Protein AF-A0A4U3APY8-F1 (afdb_monomer)

Radius of gyration: 18.2 Å; Cα contacts (8 Å, |Δi|>4): 329; chains: 1; bounding box: 41×44×40 Å

InterPro domains:
  IPR000787 Peptidase M29 [PF02073] (3-197)
  IPR000787 Peptidase M29 [PR00919] (122-141)
  IPR000787 Peptidase M29 [PR00919] (177-197)
  IPR035097 Peptidase M29, N-terminal [G3DSA:3.40.1830.10] (1-75)
  IPR052170 Metal-dependent Exopeptidase M29 [PTHR34448] (2-199)

pLDDT: mean 94.3, std 4.64, range [65.94, 98.81]

Mean predicted aligned error: 3.72 Å

Secondary structure (DSSP, 8-state):
-EEEEEE--S-TTTTTTS-HHHHHHHHHHHHHHHHHHHHTSEEEEEE---HHHHHHTTS-HHHHHHHHHHHHTS-HHHHHHHTHHHHHHHHH--EEEEEETTEEEEEE-TTT--EEESSSSEES--EEEE---GGG-EEEEE--S-EEETTEEE-S-EEEEETTEEEEEE-TTHHHHHHHHTSSSSTTB---EEEE---

Organism: NCBI:txid1890302

Structure (mmCIF, N/CA/C/O backbone):
data_AF-A0A4U3APY8-F1
#
_entry.id   AF-A0A4U3APY8-F1
#
loop_
_atom_site.group_PDB
_atom_site.id
_atom_site.type_symbol
_atom_site.label_atom_id
_atom_site.label_alt_id
_atom_site.label_comp_id
_atom_site.label_asym_id
_atom_site.label_entity_id
_atom_site.label_seq_id
_atom_site.pdbx_PDB_ins_code
_atom_site.Cartn_x
_atom_site.Cartn_y
_atom_site.Cartn_z
_atom_site.occupancy
_atom_site.B_iso_or_equiv
_atom_site.auth_seq_id
_atom_site.auth_comp_id
_atom_site.auth_asym_id
_atom_site.auth_atom_id
_atom_site.pdbx_PDB_model_num
ATOM 1 N N . GLN A 1 1 ? 22.467 -2.076 15.037 1.00 83.12 1 GLN A N 1
ATOM 2 C CA . GLN A 1 1 ? 22.368 -2.782 13.742 1.00 83.12 1 GLN A CA 1
ATOM 3 C C . GLN A 1 1 ? 21.412 -2.003 12.846 1.00 83.12 1 GLN A C 1
ATOM 5 O O . GLN A 1 1 ? 20.474 -1.421 13.383 1.00 83.12 1 GLN A O 1
ATOM 10 N N . VAL A 1 2 ? 21.678 -1.935 11.539 1.00 91.31 2 VAL A N 1
ATOM 11 C CA . VAL A 1 2 ? 20.838 -1.240 10.544 1.00 91.31 2 VAL A CA 1
ATOM 12 C C . VAL A 1 2 ? 20.541 -2.214 9.405 1.00 91.31 2 VAL A C 1
ATOM 14 O O . VAL A 1 2 ? 21.440 -2.959 9.013 1.00 91.31 2 VAL A O 1
ATOM 17 N N . TYR A 1 3 ? 19.311 -2.213 8.894 1.00 92.25 3 TYR A N 1
ATOM 18 C CA . TYR A 1 3 ? 18.880 -3.009 7.746 1.00 92.25 3 TYR A CA 1
ATOM 19 C C . TYR A 1 3 ? 18.583 -2.096 6.549 1.00 92.25 3 TYR A C 1
ATOM 21 O O . TYR A 1 3 ? 17.705 -1.243 6.619 1.00 92.25 3 TYR A O 1
ATOM 29 N N . ILE A 1 4 ? 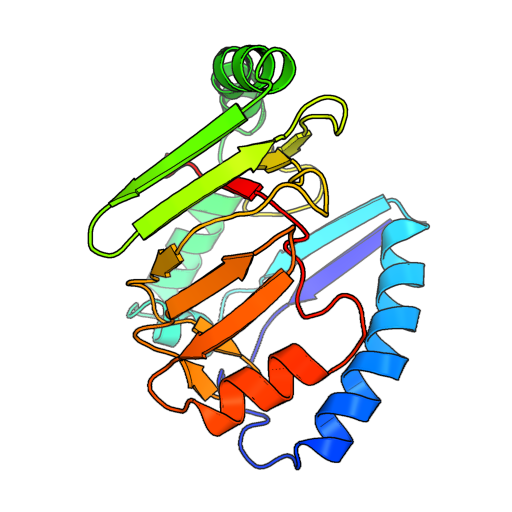19.309 -2.264 5.444 1.00 92.88 4 ILE A N 1
ATOM 30 C CA . ILE A 1 4 ? 19.086 -1.493 4.213 1.00 92.88 4 ILE A CA 1
ATOM 31 C C . ILE A 1 4 ? 18.524 -2.443 3.157 1.00 92.88 4 ILE A C 1
ATOM 33 O O . ILE A 1 4 ? 19.225 -3.338 2.684 1.00 92.88 4 ILE A O 1
ATOM 37 N N . ASN A 1 5 ? 17.257 -2.255 2.794 1.00 92.25 5 ASN A N 1
ATOM 38 C CA . ASN A 1 5 ? 16.576 -3.057 1.786 1.00 92.25 5 ASN A CA 1
ATOM 39 C C . ASN A 1 5 ? 16.721 -2.413 0.404 1.00 92.25 5 ASN A C 1
ATOM 41 O O . ASN A 1 5 ? 15.981 -1.489 0.066 1.00 92.25 5 ASN A O 1
ATOM 45 N N . LEU A 1 6 ? 17.667 -2.904 -0.399 1.00 93.19 6 LEU A N 1
ATOM 46 C CA . LEU A 1 6 ? 17.854 -2.467 -1.783 1.00 93.19 6 LEU A CA 1
ATOM 47 C C . LEU A 1 6 ? 17.097 -3.395 -2.732 1.00 93.19 6 LEU A C 1
ATOM 49 O O . LEU A 1 6 ? 17.449 -4.563 -2.896 1.00 93.19 6 LEU A O 1
ATOM 53 N N . ARG A 1 7 ? 16.055 -2.872 -3.379 1.00 92.19 7 ARG A N 1
ATOM 54 C CA . ARG A 1 7 ? 15.192 -3.646 -4.281 1.00 92.19 7 ARG A CA 1
ATOM 55 C C . ARG A 1 7 ? 15.472 -3.293 -5.742 1.00 92.19 7 ARG A C 1
ATOM 57 O O . ARG A 1 7 ? 15.436 -2.133 -6.125 1.00 92.19 7 ARG A O 1
ATOM 64 N N . SER A 1 8 ? 15.703 -4.293 -6.586 1.00 93.56 8 SER A N 1
ATOM 65 C CA . SER A 1 8 ? 15.902 -4.094 -8.029 1.00 93.56 8 SER A CA 1
ATOM 66 C C . SER A 1 8 ? 15.297 -5.278 -8.793 1.00 93.56 8 SER A C 1
ATOM 68 O O . SER A 1 8 ? 16.005 -6.234 -9.119 1.00 93.56 8 SER A O 1
ATOM 70 N N . PRO A 1 9 ? 13.964 -5.301 -8.993 1.00 87.81 9 PRO A N 1
ATOM 71 C CA . PRO A 1 9 ? 13.305 -6.417 -9.669 1.00 87.81 9 PRO A CA 1
ATOM 72 C C . PRO A 1 9 ? 13.773 -6.492 -11.123 1.00 87.81 9 PRO A C 1
ATOM 74 O O . PRO A 1 9 ? 13.809 -5.475 -11.803 1.00 87.81 9 PRO A O 1
ATOM 77 N N . ARG A 1 10 ? 14.134 -7.679 -11.615 1.00 91.44 10 ARG A N 1
ATOM 78 C CA . ARG A 1 10 ? 14.569 -7.85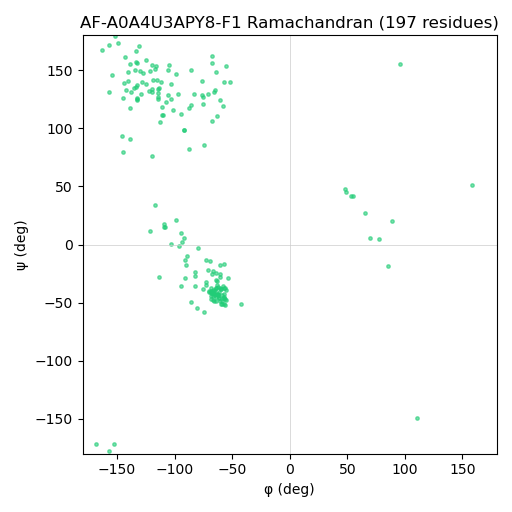5 -13.015 1.00 91.44 10 ARG A CA 1
ATOM 79 C C . ARG A 1 10 ? 13.404 -7.996 -13.991 1.00 91.44 10 ARG A C 1
ATOM 81 O O . ARG A 1 10 ? 13.554 -7.673 -15.161 1.00 91.44 10 ARG A O 1
ATOM 88 N N . ASN A 1 11 ? 12.271 -8.491 -13.504 1.00 90.19 11 ASN A N 1
ATOM 89 C CA . ASN A 1 11 ? 11.063 -8.734 -14.275 1.00 90.19 11 ASN A CA 1
ATOM 90 C C . ASN A 1 11 ? 9.859 -8.753 -13.321 1.00 90.19 11 ASN A C 1
ATOM 92 O O . ASN A 1 11 ? 9.878 -9.450 -12.305 1.00 90.19 11 ASN A O 1
ATOM 96 N N . ALA A 1 12 ? 8.808 -8.010 -13.662 1.00 85.81 12 ALA A N 1
ATOM 97 C CA . ALA A 1 12 ? 7.553 -7.952 -12.912 1.00 85.81 12 ALA A CA 1
ATOM 98 C C . ALA A 1 12 ? 6.849 -9.323 -12.817 1.00 85.81 12 A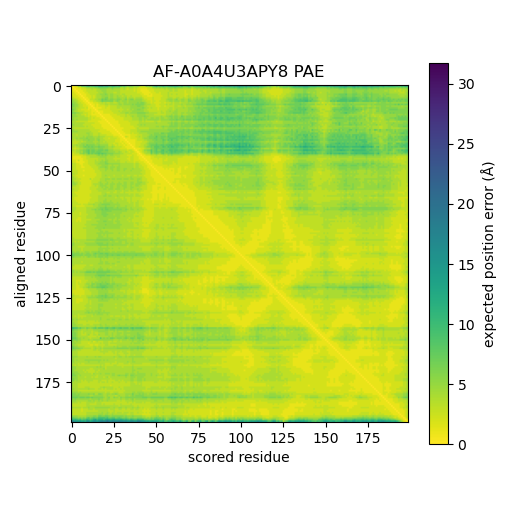LA A C 1
ATOM 100 O O . ALA A 1 12 ? 6.094 -9.591 -11.881 1.00 85.81 12 ALA A O 1
ATOM 101 N N . TYR A 1 13 ? 7.122 -10.199 -13.789 1.00 89.19 13 TYR A N 1
ATOM 102 C CA . TYR A 1 13 ? 6.491 -11.503 -13.985 1.00 89.19 13 TYR A CA 1
ATOM 103 C C . TYR A 1 13 ? 7.425 -12.681 -13.675 1.00 89.19 13 TYR A C 1
ATOM 105 O O . TYR A 1 13 ? 7.108 -13.808 -14.036 1.00 89.19 13 TYR A O 1
ATOM 113 N N . GLU A 1 14 ? 8.555 -12.446 -12.996 1.00 90.25 14 GLU A N 1
ATOM 114 C CA . GLU A 1 14 ? 9.598 -13.463 -12.753 1.00 90.25 14 GLU A CA 1
ATOM 115 C C . GLU A 1 14 ? 9.072 -14.752 -12.099 1.00 90.25 14 GLU A C 1
ATOM 117 O O . GLU A 1 14 ? 9.629 -15.821 -12.303 1.00 90.25 14 GLU A O 1
ATOM 122 N N . LEU A 1 15 ? 7.995 -14.656 -11.313 1.00 88.06 15 LEU A N 1
ATOM 123 C CA . LEU A 1 15 ? 7.409 -15.781 -10.575 1.00 88.06 15 LEU A CA 1
ATOM 124 C C . LEU A 1 15 ? 6.059 -16.245 -11.149 1.00 88.06 15 LEU A C 1
ATOM 126 O O . LEU A 1 15 ? 5.308 -16.930 -10.458 1.00 88.06 15 LEU A O 1
ATOM 130 N N . ALA A 1 16 ? 5.709 -15.841 -12.374 1.00 88.50 16 ALA A N 1
ATOM 131 C CA . ALA A 1 16 ? 4.377 -16.074 -12.940 1.00 88.50 16 ALA A CA 1
ATOM 132 C C . ALA A 1 16 ? 4.034 -17.563 -13.148 1.00 88.50 16 ALA A C 1
ATOM 134 O O . ALA A 1 16 ? 2.854 -17.920 -13.159 1.00 88.50 16 ALA A O 1
ATOM 135 N N . ASP A 1 17 ? 5.041 -18.423 -13.302 1.00 90.12 17 ASP A N 1
ATOM 136 C CA . ASP A 1 17 ? 4.921 -19.874 -13.476 1.00 90.12 17 ASP A CA 1
ATOM 137 C C . ASP A 1 17 ? 5.089 -20.665 -12.163 1.00 90.12 17 ASP A C 1
ATOM 139 O O . ASP A 1 17 ? 4.955 -21.893 -12.145 1.00 90.12 17 ASP A O 1
ATOM 143 N N . VAL A 1 18 ? 5.340 -19.983 -11.039 1.00 90.81 18 VAL A N 1
ATOM 144 C CA . VAL A 1 18 ? 5.511 -20.635 -9.740 1.00 90.81 18 VAL A CA 1
ATOM 145 C C . VAL A 1 18 ? 4.147 -21.079 -9.190 1.00 90.81 18 VAL A C 1
ATOM 147 O O . VAL A 1 18 ? 3.240 -20.257 -9.039 1.00 90.81 18 VAL A O 1
ATOM 150 N N . PRO A 1 19 ? 3.979 -22.364 -8.814 1.00 90.44 19 PRO A N 1
ATOM 151 C CA . PRO A 1 19 ? 2.729 -22.852 -8.239 1.00 90.44 19 PRO A CA 1
ATOM 152 C C . PRO A 1 19 ? 2.307 -22.094 -6.973 1.00 90.44 19 PRO A C 1
ATOM 154 O O . PRO A 1 19 ? 3.128 -21.843 -6.085 1.00 90.44 19 PRO A O 1
ATOM 157 N N . ALA A 1 20 ? 1.004 -21.821 -6.843 1.00 85.31 20 ALA A N 1
ATOM 158 C CA . ALA A 1 20 ? 0.436 -21.041 -5.739 1.00 85.31 20 ALA A CA 1
ATOM 159 C C . ALA A 1 20 ? 0.796 -21.594 -4.346 1.00 85.31 20 ALA A C 1
ATOM 161 O O . ALA A 1 20 ? 1.132 -20.825 -3.450 1.00 85.31 20 ALA A O 1
ATOM 162 N N . GLU A 1 21 ? 0.820 -22.919 -4.174 1.00 88.31 21 GLU A N 1
ATOM 163 C CA . GLU A 1 21 ? 1.198 -23.556 -2.901 1.00 88.31 21 GLU A CA 1
ATOM 164 C C . GLU A 1 21 ? 2.646 -23.250 -2.490 1.00 88.31 21 GLU A C 1
ATOM 166 O O . GLU A 1 21 ? 2.941 -23.020 -1.315 1.00 88.31 21 GLU A O 1
ATOM 171 N N . LYS A 1 22 ? 3.565 -23.180 -3.464 1.00 91.62 22 LYS A N 1
ATOM 172 C CA . LYS A 1 22 ? 4.960 -22.801 -3.202 1.00 91.62 22 LYS A CA 1
ATOM 173 C C . LYS A 1 22 ? 5.065 -21.322 -2.841 1.00 91.62 22 LYS A C 1
ATOM 175 O O . LYS A 1 22 ? 5.798 -20.986 -1.913 1.00 91.62 22 LYS A O 1
ATOM 180 N N . MET A 1 23 ? 4.303 -20.459 -3.517 1.00 88.56 23 MET A N 1
ATOM 181 C CA . MET A 1 23 ? 4.233 -19.031 -3.186 1.00 88.56 23 MET A CA 1
ATOM 182 C C . MET A 1 23 ? 3.670 -18.798 -1.781 1.00 88.56 23 MET A C 1
ATOM 184 O O . MET A 1 23 ? 4.237 -18.013 -1.023 1.00 88.56 23 MET A O 1
ATOM 188 N N . LYS A 1 24 ? 2.620 -19.531 -1.395 1.00 85.56 24 LYS A N 1
ATOM 189 C CA . LYS A 1 24 ? 2.029 -19.481 -0.052 1.00 85.56 24 LYS A CA 1
ATOM 190 C C . LYS A 1 24 ? 3.030 -19.904 1.025 1.00 85.56 24 LYS A C 1
ATOM 192 O O . LYS A 1 24 ? 3.189 -19.210 2.030 1.00 85.56 24 LYS A O 1
ATOM 197 N N . LEU A 1 25 ? 3.750 -21.009 0.806 1.00 89.12 25 LEU A N 1
ATOM 198 C CA . LEU A 1 25 ? 4.804 -21.456 1.720 1.00 89.12 25 LEU A CA 1
ATOM 199 C C . LEU A 1 25 ? 5.927 -20.417 1.841 1.00 89.12 25 LEU A C 1
ATOM 201 O O . LEU A 1 25 ? 6.340 -20.090 2.955 1.00 89.12 25 LEU A O 1
ATOM 205 N N . TYR A 1 26 ? 6.391 -19.880 0.708 1.00 88.69 26 TYR A N 1
ATOM 206 C CA . TYR A 1 26 ? 7.417 -18.841 0.674 1.00 88.69 26 TYR A CA 1
ATOM 207 C C . TYR A 1 26 ? 6.991 -17.615 1.486 1.00 88.69 26 TYR A C 1
ATOM 209 O O . TYR A 1 26 ? 7.721 -17.209 2.385 1.00 88.69 26 TYR A O 1
ATOM 217 N N . GLN A 1 27 ? 5.791 -17.076 1.249 1.00 84.06 27 GLN A N 1
ATOM 218 C CA . GLN A 1 27 ? 5.279 -15.913 1.979 1.00 84.06 27 GLN A CA 1
ATOM 219 C C . GLN A 1 27 ? 5.196 -16.163 3.486 1.00 84.06 27 GLN A C 1
ATOM 221 O O . GLN A 1 27 ? 5.640 -15.325 4.267 1.00 84.06 27 GLN A O 1
ATOM 226 N N . LYS A 1 28 ? 4.704 -17.333 3.906 1.00 84.38 28 LYS A N 1
ATOM 227 C CA . LYS A 1 28 ? 4.580 -17.669 5.329 1.00 84.38 28 LYS A CA 1
ATOM 228 C C . LYS A 1 28 ? 5.936 -17.752 6.035 1.00 84.38 28 LYS A C 1
ATOM 230 O O . LYS A 1 28 ? 6.085 -17.250 7.148 1.00 84.38 28 LYS A O 1
ATOM 235 N N . VAL A 1 29 ? 6.918 -18.407 5.414 1.00 88.44 29 VAL A N 1
ATOM 236 C CA . VAL A 1 29 ? 8.234 -18.645 6.029 1.00 88.44 29 VAL A CA 1
ATOM 237 C C . VAL A 1 29 ? 9.123 -17.410 5.915 1.00 88.44 29 VAL A C 1
ATOM 239 O O . VAL A 1 29 ? 9.621 -16.909 6.924 1.00 88.44 29 VAL A O 1
ATOM 242 N N . PHE A 1 30 ? 9.306 -16.904 4.694 1.00 87.81 30 PHE A N 1
ATOM 243 C CA . PHE A 1 30 ? 10.164 -15.754 4.433 1.00 87.81 30 PHE A CA 1
ATOM 244 C C . PHE A 1 30 ? 9.579 -14.475 5.028 1.00 87.81 30 PHE A C 1
ATOM 246 O O . PHE A 1 30 ? 10.323 -13.713 5.632 1.00 87.81 30 PHE A O 1
ATOM 253 N N . GLY A 1 31 ? 8.261 -14.264 4.929 1.00 84.88 31 GLY A N 1
ATOM 254 C CA . GLY A 1 31 ? 7.597 -13.082 5.483 1.00 84.88 31 GLY A CA 1
ATOM 255 C C . GLY A 1 31 ? 7.853 -12.931 6.979 1.00 84.88 31 GLY A C 1
ATOM 256 O O . GLY A 1 31 ? 8.295 -11.874 7.413 1.00 84.88 31 GLY A O 1
ATOM 257 N N . LYS A 1 32 ? 7.708 -14.014 7.756 1.00 85.06 32 LYS A N 1
ATOM 258 C CA . LYS A 1 32 ? 8.011 -13.995 9.194 1.00 85.06 32 LYS A CA 1
ATOM 259 C C . LYS A 1 32 ? 9.471 -13.629 9.470 1.00 85.06 32 LYS A C 1
ATOM 261 O O . LYS A 1 32 ? 9.738 -12.729 10.262 1.00 85.06 32 LYS A O 1
ATOM 266 N N . ALA A 1 33 ? 10.411 -14.313 8.818 1.00 87.38 33 ALA A N 1
ATOM 267 C CA . ALA A 1 33 ? 11.837 -14.054 9.013 1.00 87.38 33 ALA A CA 1
ATOM 268 C C . ALA A 1 33 ? 12.220 -12.616 8.617 1.00 87.38 33 ALA A C 1
ATOM 270 O O . ALA A 1 33 ? 12.977 -11.955 9.325 1.00 87.38 33 ALA A O 1
ATOM 271 N N . HIS A 1 34 ? 11.662 -12.120 7.511 1.00 87.44 34 HIS A N 1
ATOM 272 C CA . HIS A 1 34 ? 11.891 -10.770 7.014 1.00 87.44 34 HIS A CA 1
ATOM 273 C C . HIS A 1 34 ? 11.333 -9.710 7.968 1.00 87.44 34 HIS A C 1
ATOM 275 O O . HIS A 1 34 ? 12.065 -8.802 8.352 1.00 87.44 34 HIS A O 1
ATOM 281 N N . SER A 1 35 ? 10.085 -9.856 8.422 1.00 86.69 35 SER A N 1
ATOM 282 C CA . SER A 1 35 ? 9.480 -8.955 9.408 1.00 86.69 35 SER A CA 1
ATOM 283 C C . SER A 1 35 ? 10.299 -8.888 10.695 1.00 86.69 35 SER A C 1
ATOM 285 O O . SER A 1 35 ? 10.536 -7.804 11.217 1.00 86.69 35 SER A O 1
ATOM 287 N N . GLU A 1 36 ? 10.789 -10.023 11.198 1.00 86.06 36 GLU A N 1
ATOM 288 C CA . GLU A 1 36 ? 11.644 -10.023 12.387 1.00 86.06 36 GLU A CA 1
ATOM 289 C C . GLU A 1 36 ? 12.978 -9.298 12.167 1.00 86.06 36 GLU A C 1
ATOM 291 O O . GLU A 1 36 ? 13.448 -8.616 13.077 1.00 86.06 36 GLU A O 1
ATOM 296 N N . ALA A 1 37 ? 13.583 -9.419 10.982 1.00 84.12 37 ALA A N 1
ATOM 297 C CA . ALA A 1 37 ? 14.823 -8.722 10.647 1.00 84.12 37 ALA A CA 1
ATOM 298 C C . ALA A 1 37 ? 14.622 -7.200 10.525 1.00 84.12 37 ALA A C 1
ATOM 300 O O . ALA A 1 37 ? 15.460 -6.425 10.991 1.00 84.12 37 ALA A O 1
ATOM 301 N N . VAL A 1 38 ? 13.501 -6.777 9.938 1.00 88.06 38 VAL A N 1
ATOM 302 C CA . VAL A 1 38 ? 13.164 -5.364 9.727 1.00 88.06 38 VAL A CA 1
ATOM 303 C C . VAL A 1 38 ? 12.746 -4.706 11.043 1.00 88.06 38 VAL A C 1
ATOM 305 O O . VAL A 1 38 ? 13.414 -3.785 11.503 1.00 88.06 38 VAL A O 1
ATOM 308 N N . TYR A 1 39 ? 11.714 -5.219 11.719 1.00 84.62 39 TYR A N 1
ATOM 309 C CA . TYR A 1 39 ? 11.101 -4.540 12.869 1.00 84.62 39 TYR A CA 1
ATOM 310 C C . TYR A 1 39 ? 11.944 -4.551 14.153 1.00 84.62 39 TYR A C 1
ATOM 312 O O . TYR A 1 39 ? 11.644 -3.816 15.090 1.00 84.62 39 TYR A O 1
ATOM 320 N N . LYS A 1 40 ? 13.004 -5.368 14.226 1.00 88.06 40 LYS A N 1
ATOM 321 C CA . LYS A 1 40 ? 13.950 -5.376 15.360 1.00 88.06 40 LYS A CA 1
ATOM 322 C C . LYS A 1 40 ? 15.172 -4.479 15.127 1.00 88.06 40 LYS A C 1
ATOM 324 O O . LYS A 1 40 ? 16.074 -4.451 15.965 1.00 88.06 40 LYS A O 1
ATOM 329 N N . THR A 1 41 ? 15.243 -3.771 14.000 1.00 90.69 41 THR A N 1
ATOM 330 C CA . THR A 1 41 ? 16.377 -2.910 13.652 1.00 90.69 41 THR A CA 1
ATOM 331 C C . THR A 1 41 ? 15.910 -1.543 13.158 1.00 90.69 41 THR A C 1
ATOM 333 O O . THR A 1 41 ? 14.738 -1.332 12.870 1.00 90.69 41 THR A O 1
ATOM 336 N N . A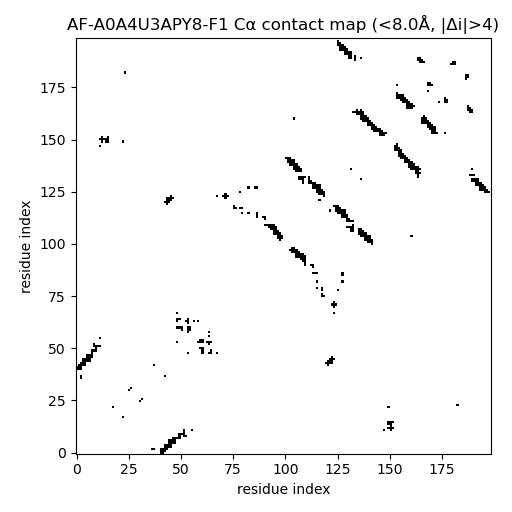RG A 1 42 ? 16.837 -0.583 13.074 1.00 92.69 42 ARG A N 1
ATOM 337 C CA . ARG A 1 42 ? 16.608 0.616 12.260 1.00 92.69 42 ARG A CA 1
ATOM 338 C C . ARG A 1 42 ? 16.670 0.189 10.802 1.00 92.69 42 ARG A C 1
ATOM 340 O O . ARG A 1 42 ? 17.656 -0.453 10.428 1.00 92.69 42 ARG A O 1
ATOM 347 N N . TRP A 1 43 ? 15.681 0.549 10.002 1.00 94.44 43 TRP A N 1
ATOM 348 C CA . TRP A 1 43 ? 15.592 0.072 8.632 1.00 94.44 43 TRP A CA 1
ATOM 349 C C . TRP A 1 43 ? 15.312 1.204 7.653 1.00 94.44 43 TRP A C 1
ATOM 351 O O . TRP A 1 43 ? 14.826 2.259 8.031 1.00 94.44 43 TRP A O 1
ATOM 361 N N . VAL A 1 44 ? 15.687 0.979 6.398 1.00 94.94 44 VAL A N 1
ATOM 362 C CA . VAL A 1 44 ? 15.258 1.804 5.271 1.00 94.94 44 VAL A CA 1
ATOM 363 C C . VAL A 1 44 ? 15.061 0.910 4.053 1.00 94.94 44 VAL A C 1
ATOM 365 O O . VAL A 1 44 ? 15.859 -0.003 3.813 1.00 94.94 44 VAL A O 1
ATOM 368 N N . THR A 1 45 ? 14.005 1.145 3.278 1.00 94.62 45 THR A N 1
ATOM 369 C CA . THR A 1 45 ? 13.765 0.483 1.996 1.00 94.62 45 THR A CA 1
ATOM 370 C C . THR A 1 45 ? 13.836 1.473 0.848 1.00 94.62 45 THR A C 1
ATOM 372 O O . THR A 1 45 ? 13.236 2.541 0.874 1.00 94.62 45 THR A O 1
ATOM 375 N N . THR A 1 46 ? 14.549 1.087 -0.205 1.00 95.25 46 THR A N 1
ATOM 376 C CA . THR A 1 46 ? 14.645 1.867 -1.438 1.00 95.25 46 THR A CA 1
ATOM 377 C C . THR A 1 46 ? 14.839 0.944 -2.638 1.00 95.25 46 THR A C 1
ATOM 379 O O . THR A 1 46 ? 14.956 -0.281 -2.498 1.00 95.25 46 THR A O 1
ATOM 382 N N . ARG A 1 47 ? 14.814 1.502 -3.845 1.00 94.19 47 ARG A N 1
ATOM 383 C CA . ARG A 1 47 ? 15.002 0.770 -5.093 1.00 94.19 47 ARG A CA 1
ATOM 384 C C . ARG A 1 47 ? 16.254 1.240 -5.819 1.00 94.19 47 ARG A C 1
ATOM 386 O O . ARG A 1 47 ? 16.687 2.375 -5.685 1.00 94.19 47 ARG A O 1
ATOM 393 N N . ILE A 1 48 ? 16.813 0.344 -6.623 1.00 94.69 48 ILE A N 1
ATOM 394 C CA . ILE A 1 48 ? 17.818 0.688 -7.628 1.00 94.69 48 ILE A CA 1
ATOM 395 C C . ILE A 1 48 ? 17.094 0.731 -8.977 1.00 94.69 48 ILE A C 1
ATOM 397 O O . ILE A 1 48 ? 16.586 -0.324 -9.392 1.00 94.69 48 ILE A O 1
ATOM 401 N N . PRO A 1 49 ? 17.023 1.902 -9.644 1.00 95.38 49 PRO A N 1
ATOM 402 C CA . PRO A 1 49 ? 16.428 2.032 -10.967 1.00 95.38 49 PRO A CA 1
ATOM 403 C C . PRO A 1 49 ? 16.995 1.023 -11.955 1.00 95.38 49 PRO A C 1
ATOM 405 O O . PRO A 1 49 ? 18.188 0.726 -11.956 1.00 95.38 49 PRO A O 1
ATOM 408 N N . ASN A 1 50 ? 16.123 0.465 -12.786 1.00 95.31 50 ASN A N 1
ATOM 409 C CA . ASN A 1 50 ? 16.499 -0.509 -13.796 1.00 95.31 50 ASN A CA 1
ATOM 410 C C . ASN A 1 50 ? 15.469 -0.539 -14.933 1.00 95.31 50 ASN A C 1
ATOM 412 O O . ASN A 1 50 ? 14.392 0.052 -14.830 1.00 95.31 50 ASN A O 1
ATOM 416 N N . ALA A 1 51 ? 15.794 -1.270 -16.001 1.00 96.19 51 ALA A N 1
ATOM 417 C CA . ALA A 1 51 ? 14.946 -1.379 -17.187 1.00 96.19 51 ALA A CA 1
ATOM 418 C C . ALA A 1 51 ? 13.535 -1.915 -16.880 1.00 96.19 51 ALA A C 1
ATOM 420 O O . ALA A 1 51 ? 12.567 -1.456 -17.476 1.00 96.19 51 ALA A O 1
ATOM 421 N N . ALA A 1 52 ? 13.398 -2.842 -15.926 1.00 94.31 52 ALA A N 1
ATOM 422 C CA . ALA A 1 52 ? 12.095 -3.397 -15.561 1.00 94.31 52 ALA A CA 1
ATOM 423 C C . ALA A 1 52 ? 11.186 -2.347 -14.909 1.00 94.31 52 ALA A C 1
ATOM 425 O O . ALA A 1 52 ? 10.023 -2.221 -15.278 1.00 94.31 52 ALA A O 1
ATOM 426 N N . SER A 1 53 ? 11.732 -1.551 -13.988 1.00 93.69 53 SER A N 1
ATOM 427 C CA . SER A 1 53 ? 10.990 -0.477 -13.320 1.00 93.69 53 SER A CA 1
ATOM 428 C C . SER A 1 53 ? 10.642 0.650 -14.301 1.00 93.69 53 SER A C 1
ATOM 430 O O . SER A 1 53 ? 9.542 1.190 -14.258 1.00 93.69 53 SER A O 1
ATOM 432 N N . ALA A 1 54 ? 11.549 0.961 -15.234 1.00 95.50 54 ALA A N 1
ATOM 433 C CA . ALA A 1 54 ? 11.293 1.925 -16.301 1.00 95.50 54 ALA A CA 1
ATOM 434 C C . ALA A 1 54 ? 10.165 1.459 -17.235 1.00 95.50 54 ALA A C 1
ATOM 436 O O . ALA A 1 54 ? 9.267 2.235 -17.561 1.00 95.50 54 ALA A O 1
ATOM 437 N N . GLN A 1 55 ? 10.159 0.173 -17.598 1.00 93.75 55 GLN A N 1
ATOM 438 C CA . GLN A 1 55 ? 9.090 -0.431 -18.387 1.00 93.75 55 GLN A CA 1
ATOM 439 C C . GLN A 1 55 ? 7.742 -0.391 -17.652 1.00 93.75 55 GLN A C 1
ATOM 441 O O . GLN A 1 55 ? 6.738 -0.040 -18.265 1.00 93.75 55 GLN A O 1
ATOM 446 N N . GLU A 1 56 ? 7.705 -0.698 -16.349 1.00 90.50 56 GLU A N 1
ATOM 447 C CA . GLU A 1 56 ? 6.492 -0.564 -15.523 1.00 90.50 56 GLU A CA 1
ATOM 448 C C . GLU A 1 56 ? 5.969 0.882 -15.491 1.00 90.50 56 GLU A C 1
ATOM 450 O O . GLU A 1 56 ? 4.760 1.106 -15.547 1.00 90.50 56 GLU A O 1
ATOM 455 N N . ALA A 1 57 ? 6.877 1.859 -15.453 1.00 92.00 57 ALA A N 1
ATOM 456 C CA . ALA A 1 57 ? 6.555 3.283 -15.468 1.00 92.00 57 ALA A CA 1
ATOM 457 C C . ALA A 1 57 ? 6.227 3.841 -16.869 1.00 92.00 57 ALA A C 1
ATOM 459 O O . ALA A 1 57 ? 5.874 5.013 -16.979 1.00 92.00 57 ALA A O 1
ATOM 460 N N . ASN A 1 58 ? 6.317 3.036 -17.936 1.00 94.00 58 ASN A N 1
ATOM 461 C CA . ASN A 1 58 ? 6.223 3.482 -19.336 1.00 94.00 58 ASN A CA 1
ATOM 462 C C . ASN A 1 58 ? 7.237 4.590 -19.693 1.00 94.00 58 ASN A C 1
ATOM 464 O O . ASN A 1 58 ? 6.908 5.554 -20.386 1.00 94.00 58 ASN A O 1
ATOM 468 N N . MET A 1 59 ? 8.477 4.456 -19.224 1.00 96.62 59 MET A N 1
ATOM 469 C CA . MET A 1 59 ? 9.567 5.413 -19.437 1.00 96.62 59 MET A CA 1
ATOM 470 C C . MET A 1 59 ? 10.793 4.732 -20.063 1.00 96.62 59 MET A C 1
ATOM 472 O O . MET A 1 59 ? 10.974 3.519 -19.942 1.00 96.62 59 MET A O 1
ATOM 476 N N . SER A 1 60 ? 11.675 5.511 -20.701 1.00 97.69 60 SER A N 1
ATOM 477 C CA . SER A 1 60 ? 13.034 5.029 -20.983 1.00 97.69 60 SER A CA 1
ATOM 478 C C . SER A 1 60 ? 13.815 4.864 -19.676 1.00 97.69 60 SER A C 1
ATOM 480 O O . SER A 1 60 ? 13.507 5.518 -18.676 1.00 97.69 60 SER A O 1
ATOM 482 N N . THR A 1 61 ? 14.835 4.005 -19.676 1.00 96.94 61 THR A N 1
ATOM 483 C CA . THR A 1 61 ? 15.631 3.713 -18.474 1.00 96.94 61 THR A CA 1
ATOM 484 C C . THR A 1 61 ? 16.257 4.974 -17.887 1.00 96.94 61 THR A C 1
ATOM 486 O O . THR A 1 61 ? 16.121 5.209 -16.691 1.00 96.94 61 THR A O 1
ATOM 489 N N . GLU A 1 62 ? 16.866 5.821 -18.716 1.00 97.62 62 GLU A N 1
ATOM 490 C CA . GLU A 1 62 ? 17.522 7.056 -18.276 1.00 97.62 62 GLU A CA 1
ATOM 491 C C . GLU A 1 62 ? 16.512 8.070 -17.724 1.00 97.62 62 GLU A C 1
ATOM 493 O O . GLU A 1 62 ? 16.773 8.740 -16.724 1.00 97.62 62 GLU A O 1
ATOM 498 N N . ALA A 1 63 ? 15.335 8.176 -18.352 1.00 97.69 63 ALA A N 1
ATOM 499 C CA . ALA A 1 63 ? 14.283 9.075 -17.887 1.00 97.69 63 ALA A CA 1
ATOM 500 C C . ALA A 1 63 ? 13.715 8.610 -16.540 1.00 97.69 63 ALA A C 1
ATOM 502 O O . ALA A 1 63 ? 13.501 9.433 -15.651 1.00 97.69 63 ALA A O 1
ATOM 503 N N . TYR A 1 64 ? 13.502 7.301 -16.377 1.00 97.19 64 TYR A N 1
ATOM 504 C CA . TYR A 1 64 ? 13.053 6.717 -15.117 1.00 97.19 64 TYR A CA 1
ATOM 505 C C . TYR A 1 64 ? 14.103 6.860 -14.015 1.00 97.19 64 TYR A C 1
ATOM 507 O O . TYR A 1 64 ? 13.759 7.198 -12.891 1.00 97.19 64 TYR A O 1
ATOM 515 N N . GLU A 1 65 ? 15.378 6.624 -14.324 1.00 96.88 65 GLU A N 1
ATOM 516 C CA . GLU A 1 65 ? 16.477 6.793 -13.375 1.00 96.88 65 GLU A CA 1
ATOM 517 C C . GLU A 1 65 ? 16.539 8.229 -12.858 1.00 96.88 65 GLU A C 1
ATOM 519 O O . GLU A 1 65 ? 16.545 8.446 -11.644 1.00 96.88 65 GLU A O 1
ATOM 524 N N . LYS A 1 66 ? 16.494 9.211 -13.768 1.00 97.12 66 LYS A N 1
ATOM 525 C CA . LYS A 1 66 ? 16.447 10.622 -13.388 1.00 97.12 66 LYS A CA 1
ATOM 526 C C . LYS A 1 66 ? 15.227 10.918 -12.515 1.00 97.12 66 LYS A C 1
ATOM 528 O O . LYS A 1 66 ? 15.383 11.477 -11.435 1.00 97.12 66 LYS A O 1
ATOM 533 N N . PHE A 1 67 ? 14.035 10.517 -12.960 1.00 95.81 67 PHE A N 1
ATOM 534 C CA . PHE A 1 67 ? 12.796 10.705 -12.206 1.00 95.81 67 PHE A CA 1
ATOM 535 C C . PHE A 1 67 ? 12.889 10.100 -10.802 1.00 95.81 67 PHE A C 1
ATOM 537 O O . PHE A 1 67 ? 12.575 10.767 -9.821 1.00 95.81 67 PHE A O 1
ATOM 544 N N . TYR A 1 68 ? 13.374 8.862 -10.694 1.00 95.81 68 TYR A N 1
ATOM 545 C CA . TYR A 1 68 ? 13.497 8.156 -9.427 1.00 95.81 68 TYR A CA 1
ATOM 546 C C . TYR A 1 68 ? 14.447 8.875 -8.463 1.00 95.81 68 TYR A C 1
ATOM 548 O O . TYR A 1 68 ? 14.132 9.020 -7.284 1.00 95.81 68 TYR A O 1
ATOM 556 N N . PHE A 1 69 ? 15.596 9.359 -8.938 1.00 95.69 69 PHE A N 1
ATOM 557 C CA . PHE A 1 69 ? 16.522 10.095 -8.077 1.00 95.69 69 PHE A CA 1
ATOM 558 C C . PHE A 1 69 ? 16.022 11.497 -7.719 1.00 95.69 69 PHE A C 1
ATOM 560 O O . PHE A 1 69 ? 16.222 11.919 -6.578 1.00 95.69 69 PHE A O 1
ATOM 567 N N . ASP A 1 70 ? 15.327 12.185 -8.630 1.00 94.94 70 ASP A N 1
ATOM 568 C CA . ASP A 1 70 ? 14.680 13.467 -8.336 1.00 94.94 70 ASP A CA 1
ATOM 569 C C . ASP A 1 70 ? 13.685 13.303 -7.166 1.00 94.94 70 ASP A C 1
ATOM 571 O O . ASP A 1 70 ? 13.728 14.073 -6.207 1.00 94.94 70 ASP A O 1
ATOM 575 N N . VAL A 1 71 ? 12.850 12.252 -7.175 1.00 93.50 71 VAL A N 1
ATOM 576 C CA . VAL A 1 71 ? 11.897 11.996 -6.075 1.00 93.50 71 VAL A CA 1
ATOM 577 C C . VAL A 1 71 ? 12.576 11.495 -4.797 1.00 93.50 71 VAL A C 1
ATOM 579 O O . VAL A 1 71 ? 12.142 11.823 -3.697 1.00 93.50 71 VAL A O 1
ATOM 582 N N . CYS A 1 72 ? 13.676 10.741 -4.901 1.00 95.00 72 CYS A N 1
ATOM 583 C CA . CYS A 1 72 ? 14.437 10.308 -3.724 1.00 95.00 72 CYS A CA 1
ATOM 584 C C . CYS A 1 72 ? 15.111 11.469 -2.983 1.00 95.00 72 CYS A C 1
ATOM 586 O O . CYS A 1 72 ? 15.434 11.318 -1.807 1.00 95.00 72 CYS A O 1
ATOM 588 N N . THR A 1 73 ? 15.355 12.593 -3.662 1.00 94.06 73 THR A N 1
ATOM 589 C CA . THR A 1 73 ? 16.140 13.728 -3.148 1.00 94.06 73 THR A CA 1
ATOM 590 C C . THR A 1 73 ? 15.297 14.962 -2.828 1.00 94.06 73 THR A C 1
ATOM 592 O O . THR A 1 73 ? 15.835 16.058 -2.655 1.00 94.06 73 THR A O 1
ATOM 595 N N . LEU A 1 74 ? 13.979 14.790 -2.698 1.00 93.62 74 LEU A N 1
ATOM 596 C CA . LEU A 1 74 ? 13.081 15.835 -2.215 1.00 93.62 74 LEU A CA 1
ATOM 597 C C . LEU A 1 74 ? 13.518 16.370 -0.841 1.00 93.62 74 LEU A C 1
ATOM 599 O O . LEU A 1 74 ? 14.133 15.677 -0.028 1.00 93.62 74 LEU A O 1
ATOM 603 N N . ASP A 1 75 ? 13.154 17.621 -0.554 1.00 95.56 75 ASP A N 1
ATOM 604 C CA . ASP A 1 75 ? 13.343 18.206 0.775 1.00 95.56 75 ASP A CA 1
ATOM 605 C C . ASP A 1 75 ? 12.312 17.624 1.754 1.00 95.56 75 ASP A C 1
ATOM 607 O O . ASP A 1 75 ? 11.240 18.191 1.990 1.00 95.56 75 ASP A O 1
ATOM 611 N N . TYR A 1 76 ? 12.652 16.474 2.334 1.00 95.56 76 TYR A N 1
ATOM 612 C CA . TYR A 1 76 ? 11.823 15.792 3.322 1.00 95.56 76 TYR A CA 1
ATOM 613 C C . TYR A 1 76 ? 11.568 16.629 4.580 1.00 95.56 76 TYR A C 1
ATOM 615 O O . TYR A 1 76 ? 10.508 16.507 5.184 1.00 95.56 76 TYR A O 1
ATOM 623 N N . ASN A 1 77 ? 12.464 17.551 4.956 1.00 96.19 77 ASN A N 1
ATOM 624 C CA . ASN A 1 77 ? 12.209 18.443 6.092 1.00 96.19 77 ASN A CA 1
ATOM 625 C C . ASN A 1 77 ? 11.081 19.428 5.776 1.00 96.19 77 ASN A C 1
ATOM 627 O O . ASN A 1 77 ? 10.226 19.706 6.620 1.00 96.19 77 ASN A O 1
ATOM 631 N N . LYS A 1 78 ? 11.074 19.975 4.557 1.00 96.56 78 LYS A N 1
ATOM 632 C CA . LYS A 1 78 ? 9.976 20.815 4.075 1.00 96.56 78 LYS A CA 1
ATOM 633 C C . LYS A 1 78 ? 8.682 20.008 3.956 1.00 96.56 78 LYS A C 1
ATOM 635 O O . LYS A 1 78 ? 7.641 20.493 4.397 1.00 96.56 78 LYS A O 1
ATOM 640 N N . MET A 1 79 ? 8.751 18.789 3.421 1.00 95.44 79 MET A N 1
ATOM 641 C CA . MET A 1 79 ? 7.602 17.886 3.304 1.00 95.44 79 MET A CA 1
ATOM 642 C C . MET A 1 79 ? 7.009 17.539 4.678 1.00 95.44 79 MET A C 1
ATOM 644 O O . MET A 1 79 ? 5.815 17.730 4.895 1.00 95.44 79 MET A O 1
ATOM 648 N N . SER A 1 80 ? 7.847 17.144 5.638 1.00 96.94 80 SER A N 1
ATOM 649 C CA . SER A 1 80 ? 7.449 16.801 7.008 1.00 96.94 80 SER A CA 1
ATOM 650 C C . SER A 1 80 ? 6.716 17.944 7.714 1.00 96.94 80 SER A C 1
ATOM 652 O O . SER A 1 80 ? 5.756 17.708 8.450 1.00 96.94 80 SER A O 1
ATOM 654 N N . LYS A 1 81 ? 7.129 19.196 7.471 1.00 97.62 81 LYS A N 1
ATOM 655 C CA . LYS A 1 81 ? 6.427 20.390 7.972 1.00 97.62 81 LYS A CA 1
ATOM 656 C C . LYS A 1 81 ? 5.083 20.604 7.276 1.00 97.62 81 LYS A C 1
ATOM 658 O O . LYS A 1 81 ? 4.115 20.969 7.932 1.00 97.62 81 LYS A O 1
ATOM 663 N N . ALA A 1 82 ? 5.015 20.384 5.963 1.00 96.62 82 ALA A N 1
ATOM 664 C CA . ALA A 1 82 ? 3.780 20.528 5.189 1.00 96.62 82 ALA A CA 1
ATOM 665 C C . ALA A 1 82 ? 2.722 19.464 5.540 1.00 96.62 82 ALA A C 1
ATOM 667 O O . ALA A 1 82 ? 1.531 19.717 5.388 1.00 96.62 82 ALA A O 1
ATOM 668 N N . MET A 1 83 ? 3.150 18.305 6.045 1.00 97.19 83 MET A N 1
ATOM 669 C CA . MET A 1 83 ? 2.282 17.222 6.518 1.00 97.19 83 MET A CA 1
ATOM 670 C C . MET A 1 83 ? 1.552 17.536 7.834 1.00 97.19 83 MET A C 1
ATOM 672 O O . MET A 1 83 ? 0.524 16.922 8.119 1.00 97.19 83 MET A O 1
ATOM 676 N N . GLU A 1 84 ? 2.053 18.479 8.639 1.00 98.12 84 GLU A N 1
ATOM 677 C CA . GLU A 1 84 ? 1.579 18.692 10.014 1.00 98.12 84 GLU A CA 1
ATOM 678 C C . GLU A 1 84 ? 0.067 18.976 10.126 1.00 98.12 84 GLU A C 1
ATOM 680 O O . GLU A 1 84 ? -0.596 18.308 10.920 1.00 98.12 84 GLU A O 1
ATOM 685 N N . PRO A 1 85 ? -0.543 19.848 9.292 1.00 98.06 85 PRO A N 1
ATOM 686 C CA . PRO A 1 85 ? -1.981 20.104 9.376 1.00 98.06 85 PRO A CA 1
ATOM 687 C C . PRO A 1 85 ? -2.840 18.856 9.128 1.00 98.06 85 PRO A C 1
ATOM 689 O O . PRO A 1 85 ? -3.870 18.671 9.777 1.00 98.06 85 PRO A O 1
ATOM 692 N N . LEU A 1 86 ? -2.426 17.986 8.198 1.00 98.00 86 LEU A N 1
ATOM 693 C CA . LEU A 1 86 ? -3.154 16.751 7.905 1.00 98.00 86 LEU A CA 1
ATOM 694 C C . LEU A 1 86 ? -2.935 15.705 9.003 1.00 98.00 86 LEU A C 1
ATOM 696 O O . LEU A 1 86 ? -3.894 15.041 9.395 1.00 98.00 86 LEU A O 1
ATOM 700 N N . LYS A 1 87 ? -1.717 15.602 9.547 1.00 98.25 87 LYS A N 1
ATOM 701 C CA . LYS A 1 87 ? -1.431 14.743 10.703 1.00 98.25 87 LYS A CA 1
ATOM 702 C C . LYS A 1 87 ? -2.330 15.103 11.884 1.00 98.25 87 LYS A C 1
ATOM 704 O O . LYS A 1 87 ? -3.029 14.230 12.393 1.00 98.25 87 LYS A O 1
ATOM 709 N N . GLU A 1 88 ? -2.379 16.378 12.267 1.00 98.31 88 GLU A N 1
ATOM 710 C CA . GLU A 1 88 ? -3.224 16.840 13.372 1.00 98.31 88 GLU A CA 1
ATOM 711 C C . GLU A 1 88 ? -4.716 16.567 13.132 1.00 98.31 88 GLU A C 1
ATOM 713 O O . GLU A 1 88 ? -5.453 16.239 14.067 1.00 98.31 88 GLU A O 1
ATOM 718 N N . LEU A 1 89 ? -5.185 16.727 11.889 1.00 98.25 89 LEU A N 1
ATOM 719 C CA . LEU A 1 89 ? -6.565 16.417 11.524 1.00 98.25 89 LEU A CA 1
ATOM 720 C C . LEU A 1 89 ? -6.848 14.921 11.686 1.00 98.25 89 LEU A C 1
ATOM 722 O O . LEU A 1 89 ? -7.846 14.551 12.308 1.00 98.25 89 LEU A O 1
ATOM 726 N N . MET A 1 90 ? -5.980 14.064 11.149 1.00 98.38 90 MET A N 1
ATOM 727 C CA . MET A 1 90 ? -6.140 12.612 11.220 1.00 98.38 90 MET A CA 1
ATOM 728 C C . MET A 1 90 ? -6.079 12.103 12.666 1.00 98.38 90 MET A C 1
ATOM 730 O O . MET A 1 90 ? -6.877 11.247 13.028 1.00 98.38 90 MET A O 1
ATOM 734 N N . GLU A 1 91 ? -5.231 12.674 13.526 1.00 98.25 91 GLU A N 1
ATOM 735 C CA . GLU A 1 91 ? -5.153 12.302 14.950 1.00 98.25 91 GLU A CA 1
ATOM 736 C C . GLU A 1 91 ? -6.434 12.606 15.737 1.00 98.25 91 GLU A C 1
ATOM 738 O O . GLU A 1 91 ? -6.766 11.903 16.691 1.00 98.25 91 GLU A O 1
ATOM 743 N N . LYS A 1 92 ? -7.177 13.643 15.336 1.00 98.12 92 LYS A N 1
ATOM 744 C CA . LYS A 1 92 ? -8.470 14.015 15.936 1.00 98.12 92 LYS A CA 1
ATOM 745 C C . LYS A 1 92 ? -9.650 13.300 15.262 1.00 98.12 92 LYS A C 1
ATOM 747 O O . LYS A 1 92 ? -10.784 13.396 15.736 1.00 98.12 92 LYS A O 1
ATOM 752 N N . THR A 1 93 ? -9.410 12.618 14.144 1.00 98.56 93 THR A N 1
ATOM 753 C CA . THR A 1 93 ? -10.452 12.003 13.322 1.00 98.56 93 THR A CA 1
ATOM 754 C C . THR A 1 93 ? -10.845 10.646 13.883 1.00 98.56 93 THR A C 1
ATOM 756 O O . THR A 1 93 ? -10.014 9.778 14.119 1.00 98.56 93 THR A O 1
ATOM 759 N N . LYS A 1 94 ? -12.152 10.441 14.060 1.00 98.44 94 LYS A N 1
ATOM 760 C CA . LYS A 1 94 ? -12.695 9.145 14.488 1.00 98.44 94 LYS A CA 1
ATOM 761 C C . LYS A 1 94 ? -13.142 8.279 13.327 1.00 98.44 94 LYS A C 1
ATOM 763 O O . LYS A 1 94 ? -13.005 7.070 13.397 1.00 98.44 94 LYS A O 1
ATOM 768 N N . ARG A 1 95 ? -13.692 8.880 12.269 1.00 98.44 95 ARG A N 1
ATOM 769 C CA . ARG A 1 95 ? -14.304 8.168 11.142 1.00 98.44 95 ARG A CA 1
ATOM 770 C C . ARG A 1 95 ? -13.818 8.742 9.823 1.00 98.44 95 ARG A C 1
ATOM 772 O O . ARG A 1 95 ? -13.819 9.956 9.642 1.00 98.44 95 ARG A O 1
ATOM 779 N N . VAL A 1 96 ? -13.482 7.849 8.905 1.00 98.62 96 VAL A N 1
ATOM 780 C CA . VAL A 1 96 ? -13.150 8.144 7.513 1.00 98.62 96 VAL A CA 1
ATOM 781 C C . VAL A 1 96 ? -14.258 7.576 6.632 1.00 98.62 96 VAL A C 1
ATOM 783 O O . VAL A 1 96 ? -14.762 6.482 6.891 1.00 98.62 96 VAL A O 1
ATOM 786 N N . ARG A 1 97 ? -14.644 8.322 5.593 1.00 98.56 97 ARG A N 1
ATOM 787 C CA . ARG A 1 97 ? -15.519 7.836 4.523 1.00 98.56 97 ARG A CA 1
ATOM 788 C C . ARG A 1 97 ? -14.928 8.215 3.173 1.00 98.56 97 ARG A C 1
ATOM 790 O O . ARG A 1 97 ? -14.667 9.390 2.929 1.00 98.56 97 ARG A O 1
ATOM 797 N N . ILE A 1 98 ? -14.737 7.224 2.314 1.00 98.12 98 ILE A N 1
ATOM 798 C CA . ILE A 1 98 ? -14.209 7.372 0.960 1.00 98.12 98 ILE A CA 1
ATOM 799 C C . ILE A 1 98 ? -15.371 7.151 -0.002 1.00 98.12 98 ILE A C 1
ATOM 801 O O . ILE A 1 98 ? -16.008 6.101 0.037 1.00 98.12 98 ILE A O 1
ATOM 805 N N . ILE A 1 99 ? -15.647 8.143 -0.847 1.00 98.31 99 ILE A N 1
ATOM 806 C CA . ILE A 1 99 ? -16.723 8.101 -1.840 1.00 98.31 99 ILE A CA 1
ATOM 807 C C . ILE A 1 99 ? -16.109 8.323 -3.219 1.00 98.31 99 ILE A C 1
ATOM 809 O O . ILE A 1 99 ? -15.333 9.257 -3.415 1.00 98.31 99 ILE A O 1
ATOM 813 N N . GLY A 1 100 ? -16.478 7.479 -4.173 1.00 97.12 100 GLY A N 1
ATOM 814 C CA . GLY A 1 100 ? -16.031 7.561 -5.557 1.00 97.12 100 GLY A CA 1
ATOM 815 C C . GLY A 1 100 ? -16.845 6.641 -6.460 1.00 97.12 100 GLY A C 1
ATOM 816 O O . GLY A 1 100 ? -17.836 6.042 -6.043 1.00 97.12 100 GLY A O 1
ATOM 817 N N . GLU A 1 101 ? -16.429 6.504 -7.714 1.00 96.81 101 GLU A N 1
ATOM 818 C CA . GLU A 1 101 ? -17.111 5.626 -8.665 1.00 96.81 101 GLU A CA 1
ATOM 819 C C . GLU A 1 101 ? -17.047 4.157 -8.212 1.00 96.81 101 GLU A C 1
ATOM 821 O O . GLU A 1 101 ? -15.986 3.532 -8.189 1.00 96.81 101 GLU A O 1
ATOM 826 N N . GLY A 1 102 ? -18.195 3.603 -7.812 1.00 97.00 102 GLY A N 1
ATOM 827 C CA . GLY A 1 102 ? -18.288 2.242 -7.275 1.00 97.00 102 GLY A CA 1
ATOM 828 C C . GLY A 1 102 ? -17.662 2.053 -5.886 1.00 97.00 102 GLY A C 1
ATOM 829 O O . GLY A 1 102 ? -17.631 0.920 -5.407 1.00 97.00 102 GLY A O 1
ATOM 830 N N . THR A 1 103 ? -17.204 3.134 -5.244 1.00 98.56 103 THR A N 1
ATOM 831 C CA . THR A 1 103 ? -16.623 3.140 -3.896 1.00 98.56 103 THR A CA 1
ATOM 832 C C . THR A 1 103 ? -17.515 3.920 -2.935 1.00 98.56 103 THR A C 1
ATOM 834 O O . THR A 1 103 ? -17.807 5.095 -3.149 1.00 98.56 103 THR A O 1
ATOM 837 N N . ASP A 1 104 ? -17.898 3.268 -1.846 1.00 98.69 104 ASP A N 1
ATOM 838 C CA . ASP A 1 104 ? -18.445 3.884 -0.639 1.00 98.69 104 ASP A CA 1
ATOM 839 C C . ASP A 1 104 ? -17.948 3.031 0.525 1.00 98.69 104 ASP A C 1
ATOM 841 O O . ASP A 1 104 ? -18.497 1.966 0.813 1.00 98.69 104 ASP A O 1
ATOM 845 N N . LEU A 1 105 ? -16.822 3.443 1.100 1.00 98.69 105 LEU A N 1
ATOM 846 C CA . LEU A 1 105 ? -16.129 2.719 2.157 1.00 98.69 105 LEU A CA 1
ATOM 847 C C . LEU A 1 105 ? -16.059 3.600 3.396 1.00 98.69 105 LEU A C 1
ATOM 849 O O . LEU A 1 105 ? -15.673 4.765 3.312 1.00 98.69 105 LEU A O 1
ATOM 853 N N . GLU A 1 106 ? -16.369 3.038 4.554 1.00 98.75 106 GLU A N 1
ATOM 854 C CA . GLU A 1 106 ? -16.224 3.714 5.835 1.00 98.75 106 GLU A CA 1
ATOM 855 C C . GLU A 1 106 ? -15.473 2.865 6.855 1.00 98.75 106 GLU A C 1
ATOM 857 O O . GLU A 1 106 ? -15.536 1.635 6.832 1.00 98.75 106 GLU A O 1
ATOM 862 N N . PHE A 1 107 ? -14.759 3.533 7.756 1.00 98.81 107 PHE A N 1
ATOM 863 C CA . PHE A 1 107 ? -14.039 2.900 8.856 1.00 98.81 107 PHE A CA 1
ATOM 864 C C . PHE A 1 107 ? -13.668 3.917 9.938 1.00 98.81 107 PHE A C 1
ATOM 866 O O . PHE A 1 107 ? -13.759 5.131 9.737 1.00 98.81 107 PHE A O 1
ATOM 873 N N . SER A 1 108 ? -13.249 3.412 11.097 1.00 98.75 108 SER A N 1
ATOM 874 C CA . SER A 1 108 ? -12.690 4.208 12.187 1.00 98.75 108 SER A CA 1
ATOM 875 C C . SER A 1 108 ? -11.165 4.168 12.171 1.00 98.75 108 SER A C 1
ATOM 877 O O . SER A 1 108 ? -10.586 3.141 11.827 1.00 98.75 108 SER A O 1
ATOM 879 N N . ILE A 1 109 ? -10.528 5.268 12.572 1.00 98.62 109 ILE A N 1
ATOM 880 C CA . ILE A 1 109 ? -9.081 5.344 12.864 1.00 98.62 109 ILE A CA 1
ATOM 881 C C . ILE A 1 109 ? -8.820 5.804 14.310 1.00 98.62 109 ILE A C 1
ATOM 883 O O . ILE A 1 109 ? -7.695 6.133 14.685 1.00 98.62 109 ILE A O 1
ATOM 887 N N . GLU A 1 110 ? -9.870 5.835 15.138 1.00 98.38 110 GLU A N 1
ATOM 888 C CA . GLU A 1 110 ? -9.796 6.310 16.518 1.00 98.38 110 GLU A CA 1
ATOM 889 C C . GLU A 1 110 ? -8.819 5.460 17.345 1.00 98.38 110 GLU A C 1
ATOM 891 O O . GLU A 1 110 ? -8.963 4.244 17.452 1.00 98.38 110 GLU A O 1
ATOM 896 N N . GLY A 1 111 ? -7.828 6.116 17.953 1.00 96.94 111 GLY A N 1
ATOM 897 C CA . GLY A 1 111 ? -6.899 5.483 18.894 1.00 96.94 111 GLY A CA 1
ATOM 898 C C . GLY A 1 111 ? -5.785 4.629 18.277 1.00 96.94 111 GLY A C 1
ATOM 899 O O . GLY 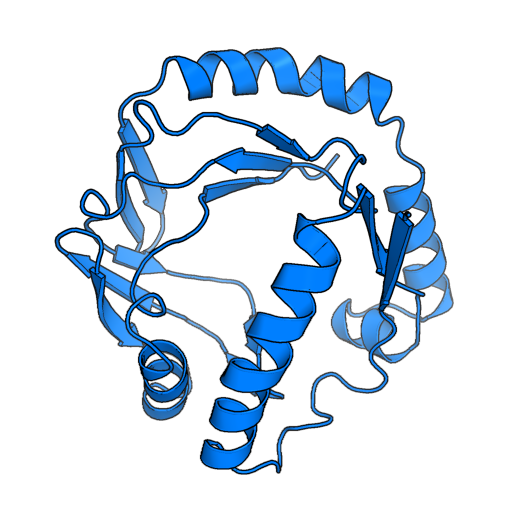A 1 111 ? -5.029 4.028 19.034 1.00 96.94 111 GLY A O 1
ATOM 900 N N . ILE A 1 112 ? -5.645 4.576 16.947 1.00 97.75 112 ILE A N 1
ATOM 901 C CA . ILE A 1 112 ? -4.591 3.788 16.276 1.00 97.75 112 ILE A CA 1
ATOM 902 C C . ILE A 1 112 ? -3.244 4.529 16.229 1.00 97.75 112 ILE A C 1
ATOM 904 O O . ILE A 1 112 ? -2.190 3.914 16.383 1.00 97.75 112 ILE A O 1
ATOM 908 N N . GLY A 1 113 ? -3.279 5.854 16.065 1.00 97.50 113 GLY A N 1
ATOM 909 C CA . GLY A 1 113 ? -2.094 6.693 15.860 1.00 97.50 113 GLY A CA 1
ATOM 910 C C . GLY A 1 113 ? -1.818 6.968 14.380 1.00 97.50 113 GLY A C 1
ATOM 911 O O . GLY A 1 113 ? -2.246 6.220 13.505 1.00 97.50 113 GLY A O 1
ATOM 912 N N . VAL A 1 114 ? -1.134 8.077 14.093 1.00 98.12 114 VAL A N 1
ATOM 913 C CA . VAL A 1 114 ? -0.895 8.574 12.728 1.00 98.12 114 VAL A CA 1
ATOM 914 C C . VAL A 1 114 ? 0.590 8.860 12.545 1.00 98.12 114 VAL A C 1
ATOM 916 O O . VAL A 1 114 ? 1.193 9.569 13.357 1.00 98.12 114 VAL A O 1
ATOM 919 N N . LEU A 1 115 ? 1.176 8.342 11.470 1.00 97.44 115 LEU A N 1
ATOM 920 C CA . LEU A 1 115 ? 2.600 8.446 11.163 1.00 97.44 115 LEU A CA 1
ATOM 921 C C . LEU A 1 115 ? 2.826 9.216 9.859 1.00 97.44 115 LEU A C 1
ATOM 923 O O . LEU A 1 115 ? 1.975 9.228 8.970 1.00 97.44 115 LEU A O 1
ATOM 927 N N . LYS A 1 116 ? 3.979 9.885 9.774 1.00 97.31 116 LYS A N 1
ATOM 928 C CA . LYS A 1 116 ? 4.446 10.555 8.557 1.00 97.31 116 LYS A CA 1
ATOM 929 C C . LYS A 1 116 ? 5.411 9.623 7.838 1.00 97.31 116 LYS A C 1
ATOM 931 O O . LYS A 1 116 ? 6.337 9.119 8.465 1.00 97.31 116 LYS A O 1
ATOM 936 N N . GLY A 1 117 ? 5.175 9.411 6.553 1.00 96.31 117 GLY A N 1
ATOM 937 C CA . GLY A 1 117 ? 6.157 8.898 5.613 1.00 96.31 117 GLY A CA 1
ATOM 938 C C . GLY A 1 117 ? 6.941 10.077 5.051 1.00 96.31 117 GLY A C 1
ATOM 939 O O . GLY A 1 117 ? 6.603 10.621 4.000 1.00 96.31 117 GLY A O 1
ATOM 940 N N . ASP A 1 118 ? 7.938 10.535 5.806 1.00 95.75 118 ASP A N 1
ATOM 941 C CA . ASP A 1 118 ? 8.771 11.692 5.478 1.00 95.75 118 ASP A CA 1
ATOM 942 C C . ASP A 1 118 ? 10.250 11.323 5.285 1.00 95.75 118 ASP A C 1
ATOM 944 O O . ASP A 1 118 ? 11.141 12.118 5.578 1.00 95.75 118 ASP A O 1
ATOM 948 N N . GLY A 1 119 ? 10.523 10.132 4.744 1.00 94.06 119 GLY A N 1
ATOM 949 C CA . GLY A 1 119 ? 11.867 9.740 4.314 1.00 94.06 119 GLY A CA 1
ATOM 950 C C . GLY A 1 119 ? 12.708 9.075 5.404 1.00 94.06 119 GLY A C 1
ATOM 951 O O . GLY A 1 119 ? 13.938 9.064 5.315 1.00 94.06 119 GLY A O 1
ATOM 952 N N . THR A 1 120 ? 12.076 8.542 6.454 1.00 92.44 120 THR A N 1
ATOM 953 C CA . THR A 1 120 ? 12.768 7.824 7.537 1.00 92.44 120 THR A CA 1
ATOM 954 C C . THR A 1 120 ? 12.987 6.356 7.205 1.00 92.44 120 THR A C 1
ATOM 956 O O . THR A 1 120 ? 14.106 5.856 7.333 1.00 92.44 120 THR A O 1
ATOM 959 N N . ASP A 1 121 ? 11.924 5.681 6.772 1.00 92.88 121 ASP A N 1
ATOM 960 C CA . ASP A 1 121 ? 11.892 4.234 6.568 1.00 92.88 121 ASP A CA 1
ATOM 961 C C . ASP A 1 121 ? 11.741 3.866 5.081 1.00 92.88 121 ASP A C 1
ATOM 963 O O . ASP A 1 121 ? 12.267 2.844 4.634 1.00 92.88 121 ASP A O 1
ATOM 967 N N . ASN A 1 122 ? 11.119 4.733 4.277 1.00 94.75 122 ASN A N 1
ATOM 968 C CA . ASN A 1 122 ? 10.979 4.568 2.832 1.00 94.75 122 ASN A CA 1
ATOM 969 C C . ASN A 1 122 ? 11.741 5.673 2.088 1.00 94.75 122 ASN A C 1
ATOM 971 O O . ASN A 1 122 ? 11.747 6.819 2.512 1.00 94.75 122 ASN A O 1
ATOM 975 N N . ILE A 1 123 ? 12.387 5.334 0.967 1.00 95.38 123 ILE A N 1
ATOM 976 C CA . ILE A 1 123 ? 12.947 6.302 0.010 1.00 95.38 123 ILE A CA 1
ATOM 977 C C . ILE A 1 123 ? 12.651 5.811 -1.426 1.00 95.38 123 ILE A C 1
ATOM 979 O O . ILE A 1 123 ? 13.146 4.744 -1.814 1.00 95.38 123 ILE A O 1
ATOM 983 N N . PRO A 1 124 ? 11.885 6.548 -2.255 1.00 94.75 124 PRO A N 1
ATOM 984 C CA . PRO A 1 124 ? 11.183 7.785 -1.924 1.00 94.75 124 PRO A CA 1
ATOM 985 C C . PRO A 1 124 ? 10.035 7.552 -0.935 1.00 94.75 124 PRO A C 1
ATOM 987 O O . PRO A 1 124 ? 9.567 6.423 -0.777 1.00 94.75 124 PRO A O 1
ATOM 990 N N . ASP A 1 125 ? 9.595 8.636 -0.308 1.00 94.81 125 ASP A N 1
ATOM 991 C CA . ASP A 1 125 ? 8.462 8.673 0.618 1.00 94.81 125 ASP A CA 1
ATOM 992 C C . ASP A 1 125 ? 7.514 9.822 0.256 1.00 94.81 125 ASP A C 1
ATOM 994 O O . ASP A 1 125 ? 7.849 10.663 -0.585 1.00 94.81 125 ASP A O 1
ATOM 998 N N . GLY A 1 126 ? 6.342 9.880 0.882 1.00 95.19 126 GLY A N 1
ATOM 999 C CA . GLY A 1 126 ? 5.406 10.976 0.643 1.00 95.19 126 GLY A CA 1
ATOM 1000 C C . GLY A 1 126 ? 3.966 10.665 1.000 1.00 95.19 126 GLY A C 1
ATOM 1001 O O . GLY A 1 126 ? 3.073 10.898 0.187 1.00 95.19 126 GLY A O 1
ATOM 1002 N N . GLU A 1 127 ? 3.720 10.169 2.205 1.00 97.00 127 GLU A N 1
ATOM 1003 C CA . GLU A 1 127 ? 2.366 9.872 2.670 1.00 97.00 127 GLU A CA 1
ATOM 1004 C C . GLU A 1 127 ? 2.164 10.188 4.153 1.00 97.00 127 GLU A C 1
ATOM 1006 O O . GLU A 1 127 ? 3.111 10.317 4.927 1.00 97.00 127 GLU A O 1
ATOM 1011 N N . ILE A 1 128 ? 0.906 10.324 4.567 1.00 98.00 128 ILE A N 1
ATOM 1012 C CA . ILE A 1 128 ? 0.519 10.200 5.975 1.00 98.00 128 ILE A CA 1
ATOM 1013 C C . ILE A 1 128 ? -0.362 8.971 6.093 1.00 98.00 128 ILE A C 1
ATOM 1015 O O . ILE A 1 128 ? -1.358 8.849 5.376 1.00 98.00 128 ILE A O 1
ATOM 1019 N N . TYR A 1 129 ? -0.004 8.081 7.011 1.00 98.12 129 TYR A N 1
ATOM 1020 C CA . TYR A 1 129 ? -0.624 6.772 7.124 1.00 98.12 129 TYR A CA 1
ATOM 1021 C C . TYR A 1 129 ? -0.991 6.419 8.565 1.00 98.12 129 TYR A C 1
ATOM 1023 O O . TYR A 1 129 ? -0.487 6.965 9.551 1.00 98.12 129 TYR A O 1
ATOM 1031 N N . THR A 1 130 ? -1.952 5.515 8.674 1.00 98.44 130 THR A N 1
ATOM 1032 C CA . THR A 1 130 ? -2.479 4.921 9.903 1.00 98.44 130 THR A CA 1
ATOM 1033 C C . THR A 1 130 ? -3.022 3.532 9.555 1.00 98.44 130 THR A C 1
ATOM 1035 O O . THR A 1 130 ? -2.854 3.060 8.433 1.00 98.44 130 THR A O 1
ATOM 1038 N N . ALA A 1 131 ? -3.704 2.869 10.482 1.00 98.25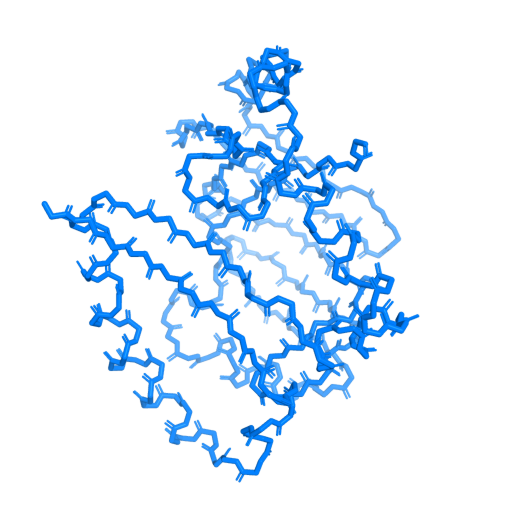 131 ALA A N 1
ATOM 1039 C CA . ALA A 1 131 ? -4.485 1.677 10.186 1.00 98.25 131 ALA A CA 1
ATOM 1040 C C . ALA A 1 131 ? -5.955 1.897 10.570 1.00 98.25 131 ALA A C 1
ATOM 1042 O O . ALA A 1 131 ? -6.252 2.634 11.513 1.00 98.25 131 ALA A O 1
ATOM 1043 N N . PRO A 1 132 ? -6.907 1.258 9.875 1.00 98.31 132 PRO A N 1
ATOM 1044 C CA . PRO A 1 132 ? -8.276 1.192 10.358 1.00 98.31 132 PRO A CA 1
ATOM 1045 C C . PRO A 1 132 ? -8.367 0.401 11.670 1.00 98.31 132 PRO A C 1
ATOM 1047 O O . PRO A 1 132 ? -7.663 -0.591 11.868 1.00 98.31 132 PRO A O 1
ATOM 1050 N N . VAL A 1 133 ? -9.316 0.758 12.537 1.00 98.50 133 VAL A N 1
ATOM 1051 C CA . VAL A 1 133 ? -9.770 -0.142 13.605 1.00 98.50 133 VAL A CA 1
ATOM 1052 C C . VAL A 1 133 ? -10.277 -1.416 12.934 1.00 98.50 133 VAL A C 1
ATOM 1054 O O . VAL A 1 133 ? -11.213 -1.353 12.132 1.00 98.50 133 VAL A O 1
ATOM 1057 N N . LYS A 1 134 ? -9.652 -2.555 13.259 1.00 97.69 134 LYS A N 1
ATOM 1058 C CA . LYS A 1 134 ? -9.752 -3.821 12.513 1.00 97.69 134 LYS A CA 1
ATOM 1059 C C . LYS A 1 134 ? -11.170 -4.163 12.058 1.00 97.69 134 LYS A C 1
ATOM 1061 O O . LYS A 1 134 ? -11.379 -4.399 10.876 1.00 97.69 134 LYS A O 1
ATOM 1066 N N . ASP A 1 135 ? -12.137 -4.132 12.973 1.00 97.94 135 ASP A N 1
ATOM 1067 C CA . ASP A 1 135 ? -13.512 -4.588 12.720 1.00 97.94 135 ASP A CA 1
ATOM 1068 C C . ASP A 1 135 ? -14.464 -3.470 12.246 1.00 97.94 135 ASP A C 1
ATOM 1070 O O . ASP A 1 135 ? -15.668 -3.680 12.100 1.00 97.94 135 ASP A O 1
ATOM 1074 N N . SER A 1 136 ? -13.945 -2.262 11.997 1.00 98.62 136 SER A N 1
ATOM 1075 C CA . SER A 1 136 ? -14.754 -1.081 11.655 1.00 98.62 136 SER A CA 1
ATOM 1076 C C . SER A 1 136 ? -14.974 -0.873 10.155 1.00 98.62 136 SER A C 1
ATOM 1078 O O . SER A 1 136 ? -15.832 -0.074 9.780 1.00 98.62 136 SER A O 1
ATOM 1080 N N . VAL A 1 137 ? -14.229 -1.580 9.298 1.00 98.75 137 VAL A N 1
ATOM 1081 C CA . VAL A 1 137 ? -14.275 -1.371 7.843 1.00 98.75 137 VAL A CA 1
ATOM 1082 C C . VAL A 1 137 ? -15.545 -1.964 7.239 1.00 98.75 137 VAL A C 1
ATOM 1084 O O . VAL A 1 137 ? -15.791 -3.168 7.347 1.00 98.75 137 VAL A O 1
ATOM 1087 N N . ASN A 1 138 ? -16.349 -1.127 6.586 1.00 98.81 138 ASN A N 1
ATOM 1088 C CA . ASN A 1 138 ? -17.613 -1.510 5.963 1.00 98.81 138 ASN A CA 1
ATOM 1089 C C . ASN A 1 138 ? -17.810 -0.792 4.626 1.00 98.81 138 ASN A C 1
ATOM 1091 O O . ASN A 1 138 ? -17.383 0.347 4.455 1.00 98.81 138 ASN A O 1
ATOM 1095 N N . GLY A 1 139 ? -18.489 -1.459 3.694 1.00 98.69 139 GLY A N 1
ATOM 1096 C CA . GLY A 1 139 ? -18.844 -0.888 2.397 1.00 98.69 139 GLY A CA 1
ATOM 1097 C C . GLY A 1 139 ? -18.086 -1.527 1.240 1.00 98.69 139 GLY A C 1
ATOM 1098 O O . GLY A 1 139 ? -17.778 -2.718 1.270 1.00 98.69 139 GLY A O 1
ATOM 1099 N N . VAL A 1 140 ? -17.830 -0.755 0.191 1.00 98.75 140 VAL A N 1
ATOM 1100 C CA . VAL A 1 140 ? -17.233 -1.242 -1.056 1.00 98.75 140 VAL A CA 1
ATOM 1101 C C . VAL A 1 140 ? -16.111 -0.310 -1.483 1.00 98.75 140 VAL A C 1
ATOM 1103 O O . VAL A 1 140 ? -16.277 0.906 -1.452 1.00 98.75 140 VAL A O 1
ATOM 1106 N N . ILE A 1 141 ? -14.992 -0.883 -1.923 1.00 98.44 141 ILE A N 1
ATOM 1107 C CA . ILE A 1 141 ? -13.893 -0.147 -2.552 1.00 98.44 141 ILE A CA 1
ATOM 1108 C C . ILE A 1 141 ? -13.564 -0.738 -3.923 1.00 98.44 141 ILE A C 1
ATOM 1110 O O . ILE A 1 141 ? -13.543 -1.959 -4.104 1.00 98.44 141 ILE A O 1
ATOM 1114 N N . THR A 1 142 ? -13.316 0.143 -4.886 1.00 98.06 142 THR A N 1
ATOM 1115 C CA . THR A 1 142 ? -12.913 -0.153 -6.263 1.00 98.06 142 THR A CA 1
ATOM 1116 C C . THR A 1 142 ? -11.548 0.464 -6.548 1.00 98.06 142 THR A C 1
ATOM 1118 O O . THR A 1 142 ? -11.247 1.572 -6.111 1.00 98.06 142 THR A O 1
ATOM 1121 N N . PHE A 1 143 ? -10.716 -0.254 -7.301 1.00 96.31 143 PHE A N 1
ATOM 1122 C CA . PHE A 1 143 ? -9.387 0.207 -7.700 1.00 96.31 143 PHE A CA 1
ATOM 1123 C C . PHE A 1 143 ? -9.331 0.412 -9.211 1.00 96.31 143 PHE A C 1
ATOM 1125 O O . PHE A 1 143 ? -9.689 -0.477 -9.989 1.00 96.31 143 PHE A O 1
ATOM 1132 N N . ASN A 1 144 ? -8.839 1.582 -9.616 1.00 90.38 144 ASN A N 1
ATOM 1133 C CA . ASN A 1 144 ? -8.668 1.989 -11.011 1.00 90.38 144 ASN A CA 1
ATOM 1134 C C . ASN A 1 144 ? -7.206 1.902 -11.496 1.00 90.38 144 ASN A C 1
ATOM 1136 O O . ASN A 1 144 ? -6.926 2.206 -12.654 1.00 90.38 144 ASN A O 1
ATOM 1140 N N . THR A 1 145 ? -6.279 1.469 -10.639 1.00 91.69 145 THR A N 1
ATOM 1141 C CA . THR A 1 145 ? -4.863 1.264 -10.965 1.00 91.69 145 THR A CA 1
ATOM 1142 C C . THR A 1 145 ? -4.533 -0.222 -11.117 1.00 91.69 145 THR A C 1
ATOM 1144 O O . THR A 1 145 ? -5.208 -1.098 -10.572 1.00 91.69 145 THR A O 1
ATOM 1147 N N . VAL A 1 146 ? -3.491 -0.530 -11.895 1.00 92.50 146 VAL A N 1
ATOM 1148 C CA . VAL A 1 146 ? -2.994 -1.906 -12.045 1.00 92.50 146 VAL A CA 1
ATOM 1149 C C . VAL A 1 146 ? -2.206 -2.284 -10.793 1.00 92.50 146 VAL A C 1
ATOM 1151 O O . VAL A 1 146 ? -1.287 -1.568 -10.406 1.00 92.50 146 VAL A O 1
ATOM 1154 N N . SER A 1 147 ? -2.519 -3.429 -10.186 1.00 92.62 147 SER A N 1
ATOM 1155 C CA . SER A 1 147 ? -1.734 -3.990 -9.079 1.00 92.62 147 SER A CA 1
ATOM 1156 C C . SER A 1 147 ? -1.008 -5.248 -9.539 1.00 92.62 147 SER A C 1
ATOM 1158 O O . SER A 1 147 ? -1.638 -6.267 -9.825 1.00 92.62 147 SER A O 1
ATOM 1160 N N . VAL A 1 148 ? 0.321 -5.186 -9.623 1.00 90.56 148 VAL A N 1
ATOM 1161 C CA . VAL A 1 148 ? 1.144 -6.359 -9.938 1.00 90.56 148 VAL A CA 1
ATOM 1162 C C . VAL A 1 148 ? 1.474 -7.092 -8.645 1.00 90.56 148 VAL A C 1
ATOM 1164 O O . VAL A 1 148 ? 2.146 -6.548 -7.774 1.00 90.56 148 VAL A O 1
ATOM 1167 N N . GLN A 1 149 ? 1.010 -8.334 -8.525 1.00 88.31 149 GLN A N 1
ATOM 1168 C CA . GLN A 1 149 ? 1.275 -9.177 -7.365 1.00 88.31 149 GLN A CA 1
ATOM 1169 C C . GLN A 1 149 ? 1.492 -10.625 -7.798 1.00 88.31 149 GLN A C 1
ATOM 1171 O O . GLN A 1 149 ? 0.727 -11.157 -8.600 1.00 88.31 149 GLN A O 1
ATOM 1176 N N . GLN A 1 150 ? 2.546 -11.260 -7.273 1.00 85.25 150 GLN A N 1
ATOM 1177 C CA . GLN A 1 150 ? 2.942 -12.639 -7.616 1.00 85.25 150 GLN A CA 1
ATOM 1178 C C . GLN A 1 150 ? 2.998 -12.898 -9.138 1.00 85.25 150 GLN A C 1
ATOM 1180 O O . GLN A 1 150 ? 2.462 -13.887 -9.635 1.00 85.25 150 GLN A O 1
ATOM 1185 N N . GLY A 1 151 ? 3.605 -11.977 -9.893 1.00 85.62 151 GLY A N 1
ATOM 1186 C CA . GLY A 1 151 ? 3.731 -12.108 -11.346 1.00 85.62 151 GLY A CA 1
ATOM 1187 C C . GLY A 1 151 ? 2.400 -12.065 -12.099 1.00 85.62 151 GLY A C 1
ATOM 1188 O O . GLY A 1 151 ? 2.278 -12.657 -13.166 1.00 85.62 151 GLY A O 1
ATOM 1189 N N . TYR A 1 152 ? 1.383 -11.397 -11.552 1.00 90.62 152 TYR A N 1
ATOM 1190 C CA . TYR A 1 152 ? 0.103 -11.196 -12.221 1.00 90.62 152 TYR A CA 1
ATOM 1191 C C . TYR A 1 152 ? -0.375 -9.753 -12.072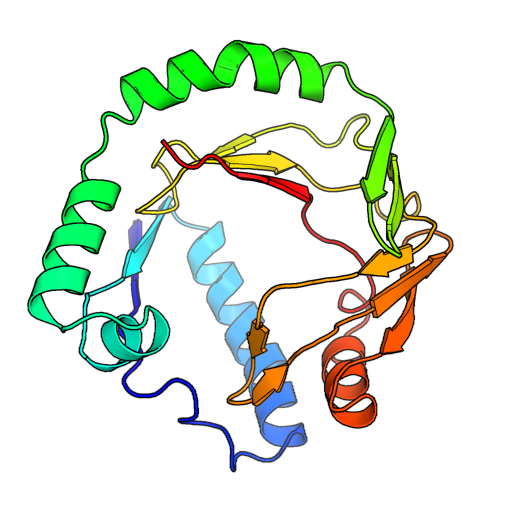 1.00 90.62 152 TYR A C 1
ATOM 1193 O O . TYR A 1 152 ? -0.334 -9.187 -10.982 1.00 90.62 152 TYR A O 1
ATOM 1201 N N . ALA A 1 153 ? -0.844 -9.164 -13.173 1.00 93.56 153 ALA A N 1
ATOM 1202 C CA . ALA A 1 153 ? -1.377 -7.808 -13.209 1.00 93.56 153 ALA A CA 1
ATOM 1203 C C . ALA A 1 153 ? -2.895 -7.820 -12.976 1.00 93.56 153 ALA A C 1
ATOM 1205 O O . ALA A 1 153 ? -3.680 -8.057 -13.905 1.00 93.56 153 ALA A O 1
ATOM 1206 N N . PHE A 1 154 ? -3.299 -7.543 -11.738 1.00 96.00 154 PHE A N 1
ATOM 1207 C CA . PHE A 1 154 ? -4.697 -7.380 -11.362 1.00 96.00 154 PHE A CA 1
ATOM 1208 C C . PHE A 1 154 ? -5.239 -6.026 -11.818 1.00 96.00 154 PHE A C 1
ATOM 1210 O O . PHE A 1 154 ? -4.556 -5.002 -11.748 1.00 96.00 154 PHE A O 1
ATOM 1217 N N . ARG A 1 155 ? -6.484 -6.036 -12.292 1.00 96.69 155 ARG A N 1
ATOM 1218 C CA . ARG A 1 155 ? -7.236 -4.870 -12.768 1.00 96.69 155 ARG A CA 1
ATOM 1219 C C . ARG A 1 155 ? -8.675 -4.953 -12.283 1.00 96.69 155 ARG A C 1
ATOM 1221 O O . ARG A 1 155 ? -9.186 -6.055 -12.076 1.00 96.69 155 ARG A O 1
ATOM 1228 N N . ASN A 1 156 ? -9.326 -3.794 -12.179 1.00 95.38 156 ASN A N 1
ATOM 1229 C CA . ASN A 1 156 ? -10.732 -3.662 -11.787 1.00 95.38 156 ASN A CA 1
ATOM 1230 C C . ASN A 1 156 ? -11.024 -4.381 -10.462 1.00 95.38 156 ASN A C 1
ATOM 1232 O O . ASN A 1 156 ? -12.018 -5.100 -10.341 1.00 95.38 156 ASN A O 1
ATOM 1236 N N . ILE A 1 157 ? -10.111 -4.245 -9.494 1.00 98.06 157 ILE A N 1
ATOM 1237 C CA . ILE A 1 157 ? -10.280 -4.878 -8.189 1.00 98.06 157 ILE A CA 1
ATOM 1238 C C . ILE A 1 157 ? -11.483 -4.229 -7.508 1.00 98.06 157 ILE A C 1
ATOM 1240 O O . ILE A 1 157 ? -11.580 -3.003 -7.449 1.00 98.06 157 ILE A O 1
ATOM 1244 N N . LYS A 1 158 ? -12.384 -5.055 -6.981 1.00 98.50 158 LYS A N 1
ATOM 1245 C CA . LYS A 1 158 ? -13.523 -4.623 -6.174 1.00 98.50 158 LYS A CA 1
ATOM 1246 C C . LYS A 1 158 ? -13.617 -5.488 -4.930 1.00 98.50 158 LYS A C 1
ATOM 1248 O O . LYS A 1 158 ? -13.707 -6.709 -5.043 1.00 98.50 158 LYS A O 1
ATOM 1253 N N . LEU A 1 159 ? -13.621 -4.857 -3.762 1.00 98.56 159 LEU A N 1
ATOM 1254 C CA . LEU A 1 159 ? -13.681 -5.536 -2.470 1.00 98.56 159 LEU A CA 1
ATOM 1255 C C . LEU A 1 159 ? -14.932 -5.096 -1.715 1.00 98.56 159 LEU A C 1
ATOM 1257 O O . LEU A 1 159 ? -15.210 -3.901 -1.610 1.00 98.56 159 LEU A O 1
ATOM 1261 N N . HIS A 1 160 ? -15.684 -6.064 -1.201 1.00 98.75 160 HIS A N 1
ATOM 1262 C CA . HIS A 1 160 ? -16.835 -5.833 -0.338 1.00 98.75 160 HIS A CA 1
ATOM 1263 C C . HIS A 1 160 ? -16.437 -6.139 1.104 1.00 98.75 160 HIS A C 1
ATOM 1265 O O . HIS A 1 160 ? -15.969 -7.238 1.410 1.00 98.75 160 HIS A O 1
ATOM 1271 N N . MET A 1 161 ? -16.648 -5.166 1.982 1.00 98.44 161 MET A N 1
ATOM 1272 C CA . MET A 1 161 ? -16.212 -5.173 3.372 1.00 98.44 161 MET A CA 1
ATOM 1273 C C . MET A 1 161 ? -17.411 -5.232 4.309 1.00 98.44 161 MET A C 1
ATOM 1275 O O . MET A 1 161 ? -18.374 -4.474 4.154 1.00 98.44 161 MET A O 1
ATOM 1279 N N . LYS A 1 162 ? -17.334 -6.098 5.319 1.00 98.62 162 LYS A N 1
ATOM 1280 C CA . LYS A 1 162 ? -18.311 -6.155 6.406 1.00 98.62 162 LYS A CA 1
ATOM 1281 C C . LYS A 1 162 ? -17.622 -6.506 7.718 1.00 98.62 162 LYS A C 1
ATOM 1283 O O . LYS A 1 162 ? -16.944 -7.528 7.797 1.00 98.62 162 LYS A O 1
ATOM 1288 N N . HIS A 1 163 ? -17.828 -5.679 8.742 1.00 98.25 163 HIS A N 1
ATOM 1289 C CA . HIS A 1 163 ? -17.201 -5.814 10.063 1.00 98.25 163 HIS A CA 1
ATOM 1290 C C . HIS A 1 163 ? -15.682 -6.038 9.969 1.00 98.25 163 HIS A C 1
ATOM 1292 O O . HIS A 1 163 ? -15.144 -6.991 10.529 1.00 98.25 163 HIS A O 1
ATOM 1298 N N . GLY A 1 164 ? -14.999 -5.217 9.167 1.00 98.00 164 GLY A N 1
ATOM 1299 C CA . GLY A 1 164 ? -13.548 -5.286 8.986 1.00 98.00 164 GLY A CA 1
ATOM 1300 C C . GLY A 1 164 ? -13.050 -6.280 7.945 1.00 98.00 164 GLY A C 1
ATOM 1301 O O . GLY A 1 164 ? -11.916 -6.160 7.484 1.00 98.00 164 GLY A O 1
ATOM 1302 N N . LYS A 1 165 ? -13.879 -7.252 7.556 1.00 98.44 165 LYS A N 1
ATOM 1303 C CA . LYS A 1 165 ? -13.458 -8.385 6.732 1.00 98.44 165 LYS A CA 1
ATOM 1304 C C . LYS A 1 165 ? -13.894 -8.235 5.278 1.00 98.44 165 LYS A C 1
ATOM 1306 O O . LYS A 1 165 ? -15.048 -7.901 5.007 1.00 98.44 165 LYS A O 1
ATOM 1311 N N . ILE A 1 166 ? -13.003 -8.582 4.350 1.00 98.62 166 ILE A N 1
ATOM 1312 C CA . ILE A 1 166 ? -13.325 -8.783 2.932 1.00 98.62 166 ILE A CA 1
ATOM 1313 C C . ILE A 1 166 ? -14.212 -10.029 2.804 1.00 98.62 166 ILE A C 1
ATOM 1315 O O . ILE A 1 166 ? -13.734 -11.161 2.940 1.00 98.62 166 ILE A O 1
ATOM 1319 N N . ILE A 1 167 ? -15.502 -9.822 2.538 1.00 98.44 167 ILE A N 1
ATOM 1320 C CA . ILE A 1 167 ? -16.486 -10.896 2.340 1.00 98.44 167 ILE A CA 1
ATOM 1321 C C . ILE A 1 167 ? -16.606 -11.321 0.874 1.00 98.44 167 ILE A C 1
ATOM 1323 O O . ILE A 1 167 ? -16.872 -12.488 0.608 1.00 98.44 167 ILE A O 1
ATOM 1327 N N . GLU A 1 168 ? -16.355 -10.410 -0.067 1.00 98.44 168 GLU A N 1
ATOM 1328 C CA . GLU A 1 168 ? -16.314 -10.700 -1.502 1.00 98.44 168 GLU A CA 1
ATOM 1329 C C . GLU A 1 168 ? -15.171 -9.914 -2.147 1.00 98.44 168 GLU A C 1
ATOM 1331 O O . GLU A 1 168 ? -14.927 -8.757 -1.798 1.00 98.44 168 GLU A O 1
ATOM 1336 N N . ALA A 1 169 ? -14.476 -10.541 -3.093 1.00 98.44 169 ALA A N 1
ATOM 1337 C CA . ALA A 1 169 ? -13.390 -9.927 -3.842 1.00 98.44 169 ALA A CA 1
ATOM 1338 C C . ALA A 1 169 ? -13.494 -10.316 -5.313 1.00 98.44 169 ALA A C 1
ATOM 1340 O O . ALA A 1 169 ? -13.618 -11.500 -5.632 1.00 98.44 169 ALA A O 1
ATOM 1341 N N . TYR A 1 170 ? -13.403 -9.322 -6.190 1.00 98.19 170 TYR A N 1
ATOM 1342 C CA . TYR A 1 170 ? -13.473 -9.470 -7.638 1.00 98.19 170 TYR A CA 1
ATOM 1343 C C . TYR A 1 170 ? -12.268 -8.789 -8.284 1.00 98.19 170 TYR A C 1
ATOM 1345 O O . TYR A 1 170 ? -11.778 -7.781 -7.777 1.00 98.19 170 TYR A O 1
ATOM 1353 N N . ALA A 1 171 ? -11.809 -9.335 -9.405 1.00 97.62 171 ALA A N 1
ATOM 1354 C CA . ALA A 1 171 ? -10.798 -8.742 -10.276 1.00 97.62 171 ALA A CA 1
ATOM 1355 C C . ALA A 1 171 ? -10.951 -9.331 -11.689 1.00 97.62 171 ALA A C 1
ATOM 1357 O O . ALA A 1 171 ? -11.809 -10.180 -11.929 1.00 97.62 171 ALA A O 1
ATOM 1358 N N . ASN A 1 172 ? -10.076 -8.948 -12.618 1.00 97.12 172 ASN A N 1
ATOM 1359 C CA . ASN A 1 172 ? -9.938 -9.624 -13.915 1.00 97.12 172 ASN A CA 1
ATOM 1360 C C . ASN A 1 172 ? -9.627 -11.138 -13.816 1.00 97.12 172 ASN A C 1
ATOM 1362 O O . ASN A 1 172 ? -9.829 -11.852 -14.794 1.00 97.12 172 ASN A O 1
ATOM 1366 N N . ASP A 1 173 ? -9.175 -11.627 -12.657 1.00 97.06 173 ASP A N 1
ATOM 1367 C CA . ASP A 1 173 ? -9.107 -13.049 -12.292 1.00 97.06 173 ASP A CA 1
ATOM 1368 C C . ASP A 1 173 ? -9.552 -13.214 -10.825 1.00 97.06 173 ASP A C 1
ATOM 1370 O O . ASP A 1 173 ? -8.764 -13.089 -9.881 1.00 97.06 173 ASP A O 1
ATOM 1374 N N . THR A 1 174 ? -10.858 -13.436 -10.642 1.00 97.69 174 THR A N 1
ATOM 1375 C CA . THR A 1 174 ? -11.515 -13.561 -9.329 1.00 97.69 174 THR A CA 1
ATOM 1376 C C . THR A 1 174 ? -11.004 -14.756 -8.523 1.00 97.69 174 THR A C 1
ATOM 1378 O O . THR A 1 174 ? -10.896 -14.679 -7.298 1.00 97.69 174 THR A O 1
ATOM 1381 N N . GLU A 1 175 ? -10.664 -15.866 -9.177 1.00 96.31 175 GLU A N 1
ATOM 1382 C CA . GLU A 1 175 ? -10.167 -17.046 -8.471 1.00 96.31 175 GLU A CA 1
ATOM 1383 C C . GLU A 1 175 ? -8.781 -16.763 -7.879 1.00 96.31 175 GLU A C 1
ATOM 1385 O O . GLU A 1 175 ? -8.517 -17.037 -6.706 1.00 96.31 175 GLU A O 1
ATOM 1390 N N . ARG A 1 176 ? -7.899 -16.134 -8.667 1.00 94.25 176 ARG A N 1
ATOM 1391 C CA . ARG A 1 176 ? -6.537 -15.813 -8.236 1.00 94.25 176 ARG A CA 1
ATOM 1392 C C . ARG A 1 176 ? -6.492 -14.787 -7.111 1.00 94.25 176 ARG A C 1
ATOM 1394 O O . ARG A 1 176 ? -5.710 -14.986 -6.183 1.00 94.25 176 ARG A O 1
ATOM 1401 N N . ILE A 1 177 ? -7.311 -13.732 -7.153 1.00 96.31 177 ILE A N 1
ATOM 1402 C CA . ILE A 1 177 ? -7.332 -12.744 -6.061 1.00 96.31 177 ILE A CA 1
ATOM 1403 C C . ILE A 1 177 ? -7.821 -13.371 -4.750 1.00 96.31 177 ILE A C 1
ATOM 1405 O O . ILE A 1 177 ? -7.230 -13.122 -3.702 1.00 96.31 177 ILE A O 1
ATOM 1409 N N . ASN A 1 178 ? -8.829 -14.251 -4.797 1.00 96.62 178 ASN A N 1
ATOM 1410 C CA . ASN A 1 178 ? -9.315 -14.925 -3.592 1.00 96.62 178 ASN A CA 1
ATOM 1411 C C . ASN A 1 178 ? -8.263 -15.874 -3.003 1.00 96.62 178 ASN A C 1
ATOM 1413 O O . ASN A 1 178 ? -8.048 -15.840 -1.796 1.00 96.62 178 ASN A O 1
ATOM 1417 N N . ARG A 1 179 ? -7.509 -16.616 -3.829 1.00 92.56 179 ARG A N 1
ATOM 1418 C CA . ARG A 1 179 ? -6.382 -17.432 -3.333 1.00 92.56 179 ARG A CA 1
ATOM 1419 C C . ARG A 1 179 ? -5.347 -16.614 -2.553 1.00 92.56 179 ARG A C 1
ATOM 1421 O O . ARG A 1 179 ? -4.822 -17.110 -1.560 1.00 92.56 179 ARG A O 1
ATOM 1428 N N . ILE A 1 180 ? -5.062 -15.379 -2.978 1.00 91.44 180 ILE A N 1
ATOM 1429 C CA . ILE A 1 180 ? -4.146 -14.475 -2.260 1.00 91.44 180 ILE A CA 1
ATOM 1430 C C . ILE A 1 180 ? -4.761 -14.045 -0.925 1.00 91.44 180 ILE A C 1
ATOM 1432 O O . ILE A 1 180 ? -4.096 -14.112 0.108 1.00 91.44 180 ILE A O 1
ATOM 1436 N N . LEU A 1 181 ? -6.031 -13.642 -0.933 1.00 94.69 181 LEU A N 1
ATOM 1437 C CA . LEU A 1 181 ? -6.745 -13.197 0.266 1.00 94.69 181 LEU A CA 1
ATOM 1438 C C . LEU A 1 181 ? -7.028 -14.338 1.266 1.00 94.69 181 LEU A C 1
ATOM 1440 O O . LEU A 1 181 ? -7.310 -14.063 2.424 1.00 94.69 181 LEU A O 1
ATOM 1444 N N . ASP A 1 182 ? -6.890 -15.604 0.856 1.00 92.75 182 ASP A N 1
ATOM 1445 C CA . ASP A 1 182 ? -6.993 -16.809 1.701 1.00 92.75 182 ASP A CA 1
ATOM 1446 C C . ASP A 1 182 ? -5.625 -17.369 2.148 1.00 92.75 182 ASP A C 1
ATOM 1448 O O . ASP A 1 182 ? -5.469 -18.553 2.490 1.00 92.75 182 ASP A O 1
ATOM 1452 N N . THR A 1 183 ? -4.588 -16.529 2.129 1.00 88.38 183 THR A N 1
ATOM 1453 C CA . THR A 1 183 ? -3.236 -16.921 2.556 1.00 88.38 183 THR A CA 1
ATOM 1454 C C . THR A 1 183 ? -3.181 -17.210 4.057 1.00 88.38 183 THR A C 1
ATOM 1456 O O . THR A 1 183 ? -2.676 -18.266 4.456 1.00 88.38 183 THR A O 1
ATOM 1459 N N . ASP A 1 184 ? -3.738 -16.318 4.877 1.00 88.44 184 ASP A N 1
ATOM 1460 C CA . ASP A 1 184 ? -3.799 -16.424 6.335 1.00 88.44 184 ASP A CA 1
ATOM 1461 C C . ASP A 1 184 ? -5.024 -15.685 6.909 1.00 88.44 184 ASP A C 1
ATOM 1463 O O . ASP A 1 184 ? -5.832 -15.117 6.177 1.00 88.44 184 ASP A O 1
ATOM 1467 N N . GLU A 1 185 ? -5.188 -15.731 8.233 1.00 89.06 185 GLU A N 1
ATOM 1468 C CA . GLU A 1 185 ? -6.331 -15.133 8.934 1.00 89.06 185 GLU A CA 1
ATOM 1469 C C . GLU A 1 185 ? -6.395 -13.601 8.787 1.00 89.06 185 GLU A C 1
ATOM 1471 O O . GLU A 1 185 ? -7.484 -13.026 8.766 1.00 89.06 185 GLU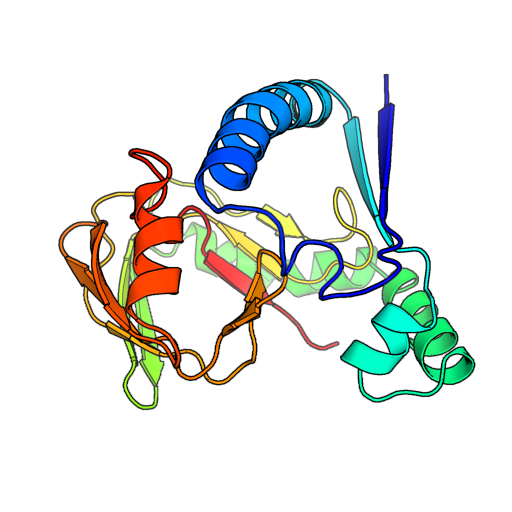 A O 1
ATOM 1476 N N . GLY A 1 186 ? -5.239 -12.940 8.674 1.00 93.06 186 GLY A N 1
ATOM 1477 C CA . GLY A 1 186 ? -5.127 -11.489 8.559 1.00 93.06 186 GLY A CA 1
ATOM 1478 C C . GLY A 1 186 ? -5.333 -10.974 7.136 1.00 93.06 186 GLY A C 1
ATOM 1479 O O . GLY A 1 186 ? -5.762 -9.837 6.970 1.00 93.06 186 GLY A O 1
ATOM 1480 N N . ALA A 1 187 ? -5.105 -11.807 6.118 1.00 93.75 187 ALA A N 1
ATOM 1481 C CA . ALA A 1 187 ? -5.124 -11.422 4.704 1.00 93.75 187 ALA A CA 1
ATOM 1482 C C . ALA A 1 187 ? -6.469 -10.859 4.200 1.00 93.75 187 ALA A C 1
ATOM 1484 O O . ALA A 1 187 ? -6.505 -10.188 3.169 1.00 93.75 187 ALA A O 1
ATOM 1485 N N . ARG A 1 188 ? -7.574 -11.090 4.927 1.00 97.50 188 ARG A N 1
ATOM 1486 C CA . ARG A 1 188 ? -8.897 -10.510 4.624 1.00 97.50 188 ARG A CA 1
ATOM 1487 C C . ARG A 1 188 ? -9.213 -9.217 5.382 1.00 97.50 188 ARG A C 1
ATOM 1489 O O . ARG A 1 188 ? -10.360 -8.778 5.340 1.00 97.50 188 ARG A O 1
ATOM 1496 N N . TYR A 1 189 ? -8.243 -8.620 6.066 1.00 98.06 189 TYR A N 1
ATOM 1497 C CA . TYR A 1 189 ? -8.400 -7.378 6.823 1.00 98.06 189 TYR A CA 1
ATOM 1498 C C . TYR A 1 189 ? -7.475 -6.289 6.279 1.00 98.06 189 TYR A C 1
ATOM 1500 O O . TYR A 1 189 ? -6.433 -6.569 5.690 1.00 98.06 189 TYR A O 1
ATOM 1508 N N . ILE A 1 190 ? -7.864 -5.032 6.483 1.00 97.56 190 ILE A N 1
ATOM 1509 C CA . ILE A 1 190 ? -7.077 -3.881 6.038 1.00 97.56 190 ILE A CA 1
ATOM 1510 C C . ILE A 1 190 ? -6.038 -3.545 7.105 1.00 97.56 190 ILE A C 1
ATOM 1512 O O . ILE A 1 190 ? -6.395 -3.255 8.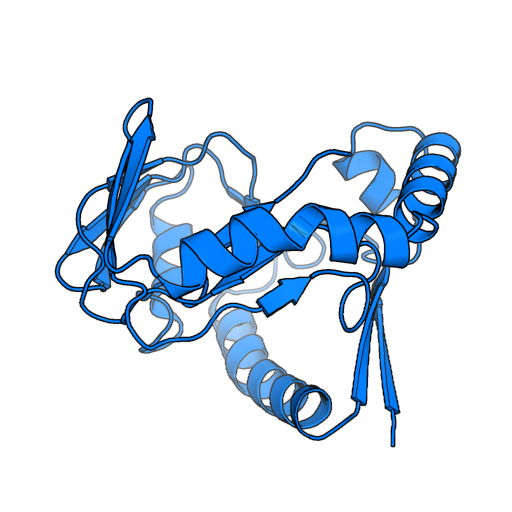245 1.00 97.56 190 ILE A O 1
ATOM 1516 N N . GLY A 1 191 ? -4.760 -3.605 6.729 1.00 96.50 191 GLY A N 1
ATOM 1517 C CA . GLY A 1 191 ? -3.640 -3.319 7.628 1.00 96.50 191 GLY A CA 1
ATOM 1518 C C . GLY A 1 191 ? -3.201 -1.856 7.649 1.00 96.50 191 GLY A C 1
ATOM 1519 O O . GLY A 1 191 ? -2.521 -1.453 8.584 1.00 96.50 191 GLY A O 1
ATOM 1520 N N . GLU A 1 192 ? -3.587 -1.068 6.644 1.00 97.81 192 GLU A N 1
ATOM 1521 C CA . GLU A 1 192 ? -3.101 0.299 6.471 1.00 97.81 192 GLU A CA 1
ATOM 1522 C C . GLU A 1 192 ? -4.111 1.155 5.699 1.00 97.81 192 GLU A C 1
ATOM 1524 O O . GLU A 1 192 ? -4.814 0.672 4.807 1.00 97.81 192 GLU A O 1
ATOM 1529 N N . PHE A 1 193 ? -4.179 2.433 6.052 1.00 98.12 193 PHE A N 1
ATOM 1530 C CA . PHE A 1 193 ? -4.841 3.489 5.304 1.00 98.12 193 PHE A CA 1
ATOM 1531 C C . PHE A 1 193 ? -3.891 4.681 5.211 1.00 98.12 193 PHE A C 1
ATOM 1533 O O . PHE A 1 193 ? -3.439 5.188 6.240 1.00 98.12 193 PHE A O 1
ATOM 1540 N N . ALA A 1 194 ? -3.644 5.152 3.991 1.00 97.50 194 ALA A N 1
ATOM 1541 C CA . ALA A 1 194 ? -2.729 6.249 3.732 1.00 97.50 194 ALA A CA 1
ATOM 1542 C C . ALA A 1 194 ? -3.310 7.278 2.759 1.00 97.50 194 ALA A C 1
ATOM 1544 O O . ALA A 1 194 ? -4.102 6.959 1.868 1.00 97.50 194 ALA A O 1
ATOM 1545 N N . LEU A 1 195 ? -2.883 8.526 2.937 1.00 97.12 195 LEU A N 1
ATOM 1546 C CA . LEU A 1 195 ? -3.075 9.621 1.996 1.00 97.12 195 LEU A CA 1
ATOM 1547 C C . LEU A 1 195 ? -1.704 10.002 1.437 1.00 97.12 195 LEU A C 1
ATOM 1549 O O . LEU A 1 195 ? -0.894 10.617 2.131 1.00 97.12 195 LEU A O 1
ATOM 1553 N N . ALA A 1 196 ? -1.459 9.608 0.188 1.00 94.06 196 ALA A N 1
ATOM 1554 C CA . ALA A 1 196 ? -0.220 9.891 -0.523 1.00 94.06 196 ALA A CA 1
ATOM 1555 C C . ALA A 1 196 ? -0.256 11.265 -1.205 1.00 94.06 196 ALA A C 1
ATOM 1557 O O . ALA A 1 196 ? -1.308 11.745 -1.642 1.00 94.06 196 ALA A O 1
ATOM 1558 N N . PHE A 1 197 ? 0.914 11.877 -1.337 1.00 90.69 197 PHE A N 1
ATOM 1559 C CA . PHE A 1 197 ? 1.115 13.149 -2.015 1.00 90.69 197 PHE A CA 1
ATOM 1560 C C . PHE A 1 197 ? 1.780 12.932 -3.373 1.00 90.69 197 PHE A C 1
ATOM 1562 O O . PHE A 1 197 ? 2.571 12.012 -3.559 1.00 90.69 197 PHE A O 1
ATOM 1569 N N . ASN A 1 198 ? 1.482 13.820 -4.318 1.00 84.12 198 ASN A N 1
ATOM 1570 C CA . ASN A 1 198 ? 2.194 13.914 -5.590 1.00 84.12 198 ASN A CA 1
ATOM 1571 C C . ASN A 1 198 ? 2.820 15.317 -5.693 1.00 84.12 198 ASN A C 1
ATOM 1573 O O . ASN A 1 198 ? 2.197 16.200 -6.292 1.00 84.12 198 ASN A O 1
ATOM 1577 N N . PRO A 1 199 ? 3.930 15.560 -4.970 1.00 65.94 199 PRO A N 1
ATOM 1578 C CA . PRO A 1 199 ? 4.569 16.871 -4.857 1.00 65.94 199 PRO A CA 1
ATOM 1579 C C . PRO A 1 199 ? 5.326 17.310 -6.117 1.00 65.94 199 PRO A C 1
ATOM 1581 O O . PRO A 1 199 ? 5.762 16.440 -6.902 1.00 65.94 199 PRO A O 1
#

Sequence (199 aa):
QVYINLRSPRNAYELADVPAEKMKLYQKVFGKAHSEAVYKTRWVTTRIPNAASAQEANMSTEAYEKFYFDVCTLDYNKMSKAMEPLKELMEKTKRVRIIGEGTDLEFSIEGIGVLKGDGTDNIPDGEIYTAPVKDSVNGVITFNTVSVQQGYAFRNIKLHMKHGKIIEAYANDTERINRILDTDEGARYIGEFALAFNP

Nearest PDB structures (foldseek):
  1zjc-assembly1_A-2  TM=8.225E-01  e=6.230E-13  Staphylococcus aureus subsp. aureus MW2
  4icq-assembly1_B  TM=8.553E-01  e=3.909E-10  Streptococcus pneumoniae TIGR4
  2ayi-assembly1_A  TM=8.165E-01  e=3.909E-10  Thermus thermophilus
  4icr-assembly1_A  TM=6.995E-01  e=2.490E-10  Streptococcus pneumoniae TIGR4

Solvent-accessible surface area (backbone atoms only — not comparable to full-atom values): 10931 Å² total; per-residue (Å²): 119,75,42,77,45,79,43,64,69,79,46,82,48,78,51,51,86,59,56,67,70,59,52,52,52,46,49,61,57,50,47,54,56,49,51,56,58,44,78,76,37,54,43,36,38,36,66,52,78,42,64,39,57,8,53,76,68,75,40,55,48,70,60,33,39,52,52,52,51,55,54,53,64,54,64,36,70,62,49,49,60,68,45,44,69,60,50,58,48,54,67,73,34,49,70,51,76,48,77,54,87,80,21,48,30,36,31,29,38,58,91,63,59,70,48,75,40,47,55,73,49,37,45,57,52,44,32,43,34,36,34,45,42,62,57,46,28,33,41,25,45,54,42,93,60,80,46,77,54,80,32,39,79,41,36,65,38,35,40,34,32,52,67,15,31,56,79,46,63,42,37,81,51,39,69,62,55,44,57,59,38,63,68,50,92,63,53,36,44,59,79,62,46,71,54,73,63,90,129

Foldseek 3Di:
DEEEAEDEDPALQPQVVPDLVVVLVCCVPVVVVVCVVPVVHQYAYDYDQDPRVCVVVVHHSVVVNVVLVVLLPDPLVVLVVVCVVVQVVLQPFQKDFDDDDQDTKMFGQHPFHKDAQSNRHYGRTFKIKTWTPQQGIADKDWDQDWDRDSSDTWHGWMFGDHRQFGPAIDTVDRVVVVSQCVSDPCSRGTGMDMDGDDD